Protein AF-A0A1F6EDT1-F1 (afdb_monomer_lite)

Structure (mmCIF, N/CA/C/O backbone):
data_AF-A0A1F6EDT1-F1
#
_entry.id   AF-A0A1F6EDT1-F1
#
loop_
_atom_site.group_PDB
_atom_site.id
_atom_site.type_symbol
_atom_site.label_atom_id
_atom_site.label_alt_id
_atom_site.label_comp_id
_atom_site.label_asym_id
_atom_site.label_entity_id
_atom_site.label_seq_id
_atom_site.pdbx_PDB_ins_code
_atom_site.Cartn_x
_atom_site.Cartn_y
_atom_site.Cartn_z
_atom_site.occupancy
_atom_site.B_iso_or_equiv
_atom_site.auth_seq_id
_atom_site.auth_comp_id
_atom_site.auth_asym_id
_atom_site.auth_atom_id
_atom_site.pdbx_PDB_model_num
ATOM 1 N N . MET A 1 1 ? 0.581 20.953 -2.952 1.00 34.25 1 MET A N 1
ATOM 2 C CA . MET A 1 1 ? 0.155 19.720 -2.250 1.00 34.25 1 MET A CA 1
ATOM 3 C C . MET A 1 1 ? -0.462 18.783 -3.273 1.00 34.25 1 MET A C 1
ATOM 5 O O . MET A 1 1 ? -1.416 19.185 -3.928 1.00 34.25 1 MET A O 1
ATOM 9 N N . THR A 1 2 ? 0.108 17.596 -3.472 1.00 43.31 2 THR A N 1
ATOM 10 C CA . THR A 1 2 ? -0.340 16.638 -4.495 1.00 43.31 2 THR A CA 1
ATOM 11 C C . THR A 1 2 ? -1.644 15.948 -4.067 1.00 43.31 2 THR A C 1
ATOM 13 O O . THR A 1 2 ? -1.859 15.626 -2.896 1.00 43.31 2 THR A O 1
ATOM 16 N N . ARG A 1 3 ? -2.570 15.766 -5.019 1.00 54.47 3 ARG A N 1
ATOM 17 C CA . ARG A 1 3 ? -3.842 15.034 -4.841 1.00 54.47 3 ARG A CA 1
ATOM 18 C C . ARG A 1 3 ? -3.692 13.536 -5.145 1.00 54.47 3 ARG A C 1
ATOM 20 O O . ARG A 1 3 ? -4.693 12.868 -5.372 1.00 54.47 3 ARG A O 1
ATOM 27 N N . ASP A 1 4 ? -2.456 13.043 -5.096 1.00 57.47 4 ASP A N 1
ATOM 28 C CA . ASP A 1 4 ? -2.015 11.749 -5.621 1.00 57.47 4 ASP A CA 1
ATOM 29 C C . ASP A 1 4 ? -2.866 10.559 -5.144 1.00 57.47 4 ASP A C 1
ATOM 31 O O . ASP A 1 4 ? -3.041 9.610 -5.880 1.00 57.47 4 ASP A O 1
ATOM 35 N N . ASN A 1 5 ? -3.470 10.583 -3.957 1.00 69.88 5 ASN A N 1
ATOM 36 C CA . ASN A 1 5 ? -4.162 9.391 -3.437 1.00 69.88 5 ASN A CA 1
ATOM 37 C C . ASN A 1 5 ? -5.642 9.634 -3.108 1.00 69.88 5 ASN A C 1
ATOM 39 O O . ASN A 1 5 ? -6.206 8.994 -2.225 1.00 69.88 5 ASN A O 1
ATOM 43 N N . ALA A 1 6 ? -6.286 10.620 -3.741 1.00 75.88 6 ALA A N 1
ATOM 44 C CA . ALA A 1 6 ? -7.658 10.993 -3.385 1.00 75.88 6 ALA A CA 1
ATOM 45 C C . ALA A 1 6 ? -8.672 9.846 -3.580 1.00 75.88 6 ALA A C 1
ATOM 47 O O . ALA A 1 6 ? -9.595 9.716 -2.777 1.00 75.88 6 ALA A O 1
ATOM 48 N N . GLY A 1 7 ? -8.494 9.013 -4.613 1.00 79.38 7 GLY A N 1
ATOM 49 C CA . GLY A 1 7 ? -9.370 7.869 -4.879 1.00 79.38 7 GLY A CA 1
ATOM 50 C C . GLY A 1 7 ? -9.215 6.763 -3.835 1.00 79.38 7 GLY A C 1
ATOM 51 O O . GLY A 1 7 ? -10.204 6.267 -3.303 1.00 79.38 7 GLY A O 1
ATOM 52 N N . GLU A 1 8 ? -7.975 6.427 -3.491 1.00 82.31 8 GLU A N 1
ATOM 53 C CA . GLU A 1 8 ? -7.626 5.460 -2.452 1.00 82.31 8 GLU A CA 1
ATOM 54 C C . GLU A 1 8 ? -8.188 5.898 -1.096 1.00 82.31 8 GLU A C 1
ATOM 56 O O . GLU A 1 8 ? -8.838 5.116 -0.405 1.00 82.31 8 GLU A O 1
ATOM 61 N N . LEU A 1 9 ? -8.000 7.173 -0.743 1.00 83.94 9 LEU A N 1
ATOM 62 C CA . LEU A 1 9 ? -8.477 7.740 0.516 1.00 83.94 9 LEU A CA 1
ATOM 63 C C . LEU A 1 9 ? -10.007 7.730 0.624 1.00 83.94 9 LEU A C 1
ATOM 65 O O . LEU A 1 9 ? -10.523 7.467 1.705 1.00 83.94 9 LEU A O 1
ATOM 69 N N . ALA A 1 10 ? -10.738 7.965 -0.471 1.00 86.69 10 ALA A N 1
ATOM 70 C CA . ALA A 1 10 ? -12.200 7.868 -0.472 1.00 86.69 10 ALA A CA 1
ATOM 71 C C . ALA A 1 10 ? -12.683 6.428 -0.217 1.00 86.69 10 ALA A C 1
ATOM 73 O O . ALA A 1 10 ? -13.663 6.210 0.497 1.00 86.69 10 ALA A O 1
ATOM 74 N N . ILE A 1 11 ? -11.973 5.431 -0.754 1.00 90.06 11 ILE A N 1
ATOM 75 C CA . ILE A 1 11 ? -12.278 4.020 -0.488 1.00 90.06 11 ILE A CA 1
ATOM 76 C C . ILE A 1 11 ? -11.974 3.668 0.972 1.00 90.06 11 ILE A C 1
ATOM 78 O O . ILE A 1 11 ? -12.783 3.009 1.624 1.00 90.06 11 ILE A O 1
ATOM 82 N N . VAL A 1 12 ? -10.848 4.145 1.511 1.00 90.00 12 VAL A N 1
ATOM 83 C CA . VAL A 1 12 ? -10.495 3.972 2.931 1.00 90.00 12 VAL A CA 1
ATOM 84 C C . VAL A 1 12 ? -11.563 4.594 3.823 1.00 90.00 12 VAL A C 1
ATOM 86 O O . VAL A 1 12 ? -12.026 3.935 4.750 1.00 90.00 12 VAL A O 1
ATOM 89 N N . GLU A 1 13 ? -12.014 5.814 3.513 1.00 91.62 13 GLU A N 1
ATOM 90 C CA . GLU A 1 13 ? -13.110 6.477 4.228 1.00 91.62 13 GLU A CA 1
ATOM 91 C C . GLU A 1 13 ? -14.370 5.601 4.231 1.00 91.62 13 GLU A C 1
ATOM 93 O O . GLU A 1 13 ? -14.973 5.386 5.282 1.00 91.62 13 GLU A O 1
ATOM 98 N N . SER A 1 14 ? -14.728 5.025 3.077 1.00 93.81 14 SER A N 1
ATOM 99 C CA . SER A 1 14 ? -15.874 4.121 2.950 1.00 93.81 14 SER A CA 1
ATOM 100 C C . SER A 1 14 ? -15.721 2.847 3.786 1.00 93.81 14 SER A C 1
ATOM 102 O O . SER A 1 14 ? -16.683 2.425 4.426 1.00 93.81 14 SER A O 1
ATOM 104 N N . PHE A 1 15 ? -14.538 2.226 3.811 1.00 94.88 15 PHE A N 1
ATOM 105 C CA . PHE A 1 15 ? -14.288 1.043 4.639 1.00 94.88 15 PHE A CA 1
ATOM 106 C C . PHE A 1 15 ? -14.286 1.370 6.135 1.00 94.88 15 PHE A C 1
ATOM 108 O O . PHE A 1 15 ? -14.795 0.586 6.934 1.00 94.88 15 PHE A O 1
ATOM 115 N N . CYS A 1 16 ? -13.772 2.530 6.538 1.00 93.56 16 CYS A N 1
ATOM 116 C CA . CYS A 1 16 ? -13.865 2.987 7.922 1.00 93.56 16 CYS A CA 1
ATOM 117 C C . CYS A 1 16 ? -15.311 3.309 8.316 1.00 93.56 16 CYS A C 1
ATOM 119 O O . CYS A 1 16 ? -15.712 3.027 9.441 1.00 93.56 16 CYS A O 1
ATOM 121 N N . LYS A 1 17 ? -16.113 3.854 7.398 1.00 94.44 17 LYS A N 1
ATOM 122 C CA . LYS A 1 17 ? -17.527 4.124 7.653 1.00 94.44 17 LYS A CA 1
ATOM 123 C C . LYS A 1 17 ? -18.325 2.830 7.825 1.00 94.44 17 LYS A C 1
ATOM 125 O O . LYS A 1 17 ? -19.054 2.708 8.801 1.00 94.44 17 LYS A O 1
ATOM 130 N N . ASP A 1 18 ? -18.131 1.839 6.950 1.00 95.75 18 ASP A N 1
ATOM 131 C CA . ASP A 1 18 ? -18.741 0.507 7.111 1.00 95.75 18 ASP A CA 1
ATOM 132 C C . ASP A 1 18 ? -18.376 -0.123 8.468 1.00 95.75 18 ASP A C 1
ATOM 134 O O . ASP A 1 18 ? -19.239 -0.697 9.127 1.00 95.75 18 ASP A O 1
ATOM 138 N N . PHE A 1 19 ? -17.131 0.043 8.934 1.00 96.00 19 PHE A N 1
ATOM 139 C CA . PHE A 1 19 ? -16.709 -0.418 10.262 1.00 96.00 19 PHE A CA 1
ATOM 140 C C . PHE A 1 19 ? -17.565 0.214 11.373 1.00 96.00 19 PHE A C 1
ATOM 142 O O . PHE A 1 19 ? -18.080 -0.491 12.242 1.00 96.00 19 PHE A O 1
ATOM 149 N N . THR A 1 20 ? -17.752 1.538 11.341 1.00 95.06 20 THR A N 1
ATOM 150 C CA . THR A 1 20 ? -18.542 2.247 12.358 1.00 95.06 20 THR A CA 1
ATOM 151 C C . THR A 1 20 ? -20.042 1.981 12.237 1.00 95.06 20 THR A C 1
ATOM 153 O O . THR A 1 20 ? -20.717 1.863 13.257 1.00 95.06 20 THR A O 1
ATOM 156 N N . ASP A 1 21 ? -20.561 1.832 11.016 1.00 95.00 21 ASP A N 1
ATOM 157 C CA . ASP A 1 21 ? -21.979 1.562 10.740 1.00 95.00 21 ASP A CA 1
ATOM 158 C C . ASP A 1 21 ? -22.393 0.167 11.244 1.00 95.00 21 ASP A C 1
ATOM 160 O O . ASP A 1 21 ? -23.533 -0.039 11.660 1.00 95.00 21 ASP A O 1
ATOM 164 N N . ARG A 1 22 ? -21.447 -0.780 11.300 1.00 94.69 22 ARG A N 1
ATOM 165 C CA . ARG A 1 22 ? -21.618 -2.098 11.940 1.00 94.69 22 ARG A CA 1
ATOM 166 C C . ARG A 1 22 ? -21.618 -2.050 13.471 1.00 94.69 22 ARG A C 1
ATOM 168 O O . ARG A 1 22 ? -21.776 -3.088 14.111 1.00 94.69 22 ARG A O 1
ATOM 175 N N . GLY A 1 23 ? -21.425 -0.875 14.071 1.00 94.19 23 GLY A N 1
ATOM 176 C CA . GLY A 1 23 ? -21.358 -0.692 15.520 1.00 94.19 23 GLY A CA 1
ATOM 177 C C . GLY A 1 23 ? -20.044 -1.163 16.149 1.00 94.19 23 GLY A C 1
ATOM 178 O O . GLY A 1 23 ? -19.967 -1.288 17.371 1.00 94.19 23 GLY A O 1
ATOM 179 N N . TRP A 1 24 ? -19.010 -1.436 15.347 1.00 95.75 24 TRP A N 1
ATOM 180 C CA . TRP A 1 24 ? -17.695 -1.799 15.868 1.00 95.75 24 TRP A CA 1
ATOM 181 C C . TRP A 1 24 ? -16.969 -0.572 16.414 1.00 95.75 24 TRP A C 1
ATOM 183 O O . TRP A 1 24 ? -17.106 0.540 15.898 1.00 95.75 24 TRP A O 1
ATOM 193 N N . VAL A 1 25 ? -16.186 -0.782 17.473 1.00 93.81 25 VAL A N 1
ATOM 194 C CA . VAL A 1 25 ? -15.435 0.271 18.160 1.00 93.81 25 VAL A CA 1
ATOM 195 C C . VAL A 1 25 ? -13.947 -0.008 18.013 1.00 93.81 25 VAL A C 1
ATOM 197 O O . VAL A 1 25 ? -13.481 -1.089 18.368 1.00 93.81 25 VAL A O 1
ATOM 200 N N . ALA A 1 26 ? -13.209 0.966 17.486 1.00 93.75 26 ALA A N 1
ATOM 201 C CA . ALA A 1 26 ? -11.764 0.869 17.344 1.00 93.75 26 ALA A CA 1
ATOM 202 C C . ALA A 1 26 ? -11.070 1.242 18.665 1.00 93.75 26 ALA A C 1
ATOM 204 O O . ALA A 1 26 ? -11.084 2.402 19.086 1.00 93.75 26 ALA A O 1
ATOM 205 N N . ASP A 1 27 ? -10.432 0.262 19.304 1.00 93.06 27 ASP A N 1
ATOM 206 C CA . ASP A 1 27 ? -9.543 0.462 20.450 1.00 93.06 27 ASP A CA 1
ATOM 207 C C . ASP A 1 27 ? -8.202 1.071 20.018 1.00 93.06 27 ASP A C 1
ATOM 209 O O . ASP A 1 27 ? -7.601 1.844 20.776 1.00 93.06 27 ASP A O 1
ATOM 213 N N . ASP A 1 28 ? -7.740 0.752 18.804 1.00 93.25 28 ASP A N 1
ATOM 214 C CA . ASP A 1 28 ? -6.523 1.307 18.225 1.00 93.25 28 ASP A CA 1
ATOM 215 C C . ASP A 1 28 ? -6.583 1.576 16.714 1.00 93.25 28 ASP A C 1
ATOM 217 O O . ASP A 1 28 ? -7.428 1.059 15.977 1.00 93.25 28 ASP A O 1
ATOM 221 N N . ILE A 1 29 ? -5.667 2.441 16.274 1.00 91.81 29 ILE A N 1
ATOM 222 C CA . ILE A 1 29 ? -5.347 2.684 14.866 1.00 91.81 29 ILE A CA 1
ATOM 223 C C . ILE A 1 29 ? -3.867 2.372 14.672 1.00 91.81 29 ILE A C 1
ATOM 225 O O . ILE A 1 29 ? -3.029 2.842 15.443 1.00 91.81 29 ILE A O 1
ATOM 229 N N . VAL A 1 30 ? -3.544 1.620 13.628 1.00 92.06 30 VAL A N 1
ATOM 230 C CA . VAL A 1 30 ? -2.178 1.301 13.224 1.00 92.06 30 VAL A CA 1
ATOM 231 C C . VAL A 1 30 ? -1.980 1.722 11.774 1.00 92.06 30 VAL A C 1
ATOM 233 O O . VAL A 1 30 ? -2.667 1.231 10.886 1.00 92.06 30 VAL A O 1
ATOM 236 N N . THR A 1 31 ? -1.011 2.591 11.508 1.00 90.31 31 THR A N 1
ATOM 237 C CA . THR A 1 31 ? -0.584 2.920 10.142 1.00 90.31 31 THR A CA 1
ATOM 238 C C . THR A 1 31 ? 0.841 2.434 9.920 1.00 90.31 31 THR A C 1
ATOM 240 O O . THR A 1 31 ? 1.740 2.820 10.665 1.00 90.31 31 THR A O 1
ATOM 243 N N . LEU A 1 32 ? 1.045 1.601 8.898 1.00 88.25 32 LEU A N 1
ATOM 244 C CA . LEU A 1 32 ? 2.343 1.025 8.540 1.00 88.25 32 LEU A CA 1
ATOM 245 C C . LEU A 1 32 ? 2.765 1.530 7.155 1.00 88.25 32 LEU A C 1
ATOM 247 O O . LEU A 1 32 ? 1.974 1.466 6.215 1.00 88.25 32 LEU A O 1
ATOM 251 N N . GLY A 1 33 ? 4.002 2.022 7.042 1.00 81.25 33 GLY A N 1
ATOM 252 C CA . GLY A 1 33 ? 4.540 2.612 5.812 1.00 81.25 33 GLY A CA 1
ATOM 253 C C . GLY A 1 33 ? 3.888 3.940 5.400 1.00 81.25 33 GLY A C 1
ATOM 254 O O . GLY A 1 33 ? 3.610 4.174 4.225 1.00 81.25 33 GLY A O 1
ATOM 255 N N . GLY A 1 34 ? 3.596 4.805 6.371 1.00 72.62 34 GLY A N 1
ATOM 256 C CA . GLY A 1 34 ? 3.000 6.114 6.135 1.00 72.62 34 GLY A CA 1
ATOM 257 C C . GLY A 1 34 ? 3.993 7.124 5.552 1.00 72.62 34 GLY A C 1
ATOM 258 O O . GLY A 1 34 ? 4.585 7.905 6.294 1.00 72.62 34 GLY A O 1
ATOM 259 N N . ALA A 1 35 ? 4.110 7.205 4.225 1.00 59.72 35 ALA A N 1
ATOM 260 C CA . ALA A 1 35 ? 4.879 8.284 3.597 1.00 59.72 35 ALA A CA 1
ATOM 261 C C . ALA A 1 35 ? 4.203 9.655 3.831 1.00 59.72 35 ALA A C 1
ATOM 263 O O . ALA A 1 35 ? 2.972 9.760 3.856 1.00 59.72 35 ALA A O 1
ATOM 264 N N . THR A 1 36 ? 4.965 10.749 3.957 1.00 42.34 36 THR A N 1
ATOM 265 C CA . THR A 1 36 ? 4.365 12.090 4.103 1.00 42.34 36 THR A CA 1
ATOM 266 C C . THR A 1 36 ? 3.557 12.462 2.859 1.00 42.34 36 THR A C 1
ATOM 268 O O . THR A 1 36 ? 4.092 12.520 1.755 1.00 42.34 36 THR A O 1
ATOM 271 N N . GLY A 1 37 ? 2.261 12.719 3.049 1.00 46.81 37 GLY A N 1
ATOM 272 C CA . GLY A 1 37 ? 1.273 12.902 1.977 1.00 46.81 37 GLY A CA 1
ATOM 273 C C . GLY A 1 37 ? 0.173 11.835 1.982 1.00 46.81 37 GLY A C 1
ATOM 274 O O . GLY A 1 37 ? -0.930 12.098 1.494 1.00 46.81 37 GLY A O 1
ATOM 275 N N . CYS A 1 38 ? 0.432 10.682 2.608 1.00 55.06 38 CYS A N 1
ATOM 276 C CA . CYS A 1 38 ? -0.556 9.646 2.897 1.00 55.06 38 CYS A CA 1
ATOM 277 C C . CYS A 1 38 ? -1.440 10.136 4.037 1.00 55.06 38 CYS A C 1
ATOM 279 O O . CYS A 1 38 ? -1.074 10.103 5.211 1.00 55.06 38 CYS A O 1
ATOM 281 N N . ARG A 1 39 ? -2.604 10.685 3.697 1.00 54.84 39 ARG A N 1
ATOM 282 C CA . ARG A 1 39 ? -3.564 11.204 4.681 1.00 54.84 39 ARG A CA 1
ATOM 283 C C . ARG A 1 39 ? -4.282 10.071 5.421 1.00 54.84 39 ARG A C 1
ATOM 285 O O . ARG A 1 39 ? -5.284 10.330 6.066 1.00 54.84 39 ARG A O 1
ATOM 292 N N . ASP A 1 40 ? -3.807 8.837 5.334 1.00 66.00 40 ASP A N 1
ATOM 293 C CA . ASP A 1 40 ? -4.467 7.629 5.826 1.00 66.00 40 ASP A CA 1
ATOM 294 C C . ASP A 1 40 ? -4.750 7.706 7.329 1.00 66.00 40 ASP A C 1
ATOM 296 O O . ASP A 1 40 ? -5.918 7.566 7.703 1.00 66.00 40 ASP A O 1
ATOM 300 N N . PRO A 1 41 ? -3.770 8.061 8.196 1.00 64.06 41 PRO A N 1
ATOM 301 C CA . PRO A 1 41 ? -4.058 8.267 9.608 1.00 64.06 41 PRO A CA 1
ATOM 302 C C . PRO A 1 41 ? -5.062 9.393 9.809 1.00 64.06 41 PRO A C 1
ATOM 304 O O . PRO A 1 41 ? -5.824 9.352 10.770 1.00 64.06 41 PRO A O 1
ATOM 307 N N . LEU A 1 42 ? -5.064 10.405 8.928 1.00 70.88 42 LEU A N 1
ATOM 308 C CA . LEU A 1 42 ? -5.983 11.526 9.043 1.00 70.88 42 LEU A CA 1
ATOM 309 C C . LEU A 1 42 ? -7.427 11.126 8.732 1.00 70.88 42 LEU A C 1
ATOM 311 O O . LEU A 1 42 ? -8.317 11.429 9.521 1.00 70.88 42 LEU A O 1
ATOM 315 N N . VAL A 1 43 ? -7.629 10.409 7.628 1.00 79.38 43 VAL A N 1
ATOM 316 C CA . VAL A 1 43 ? -8.940 9.972 7.142 1.00 79.38 43 VAL A CA 1
ATOM 317 C C . VAL A 1 43 ? -9.583 8.982 8.104 1.00 79.38 43 VAL A C 1
ATOM 319 O O . VAL A 1 43 ? -10.718 9.205 8.517 1.00 79.38 43 VAL A O 1
ATOM 322 N N . VAL A 1 44 ? -8.860 7.933 8.518 1.00 83.75 44 VAL A N 1
ATOM 323 C CA . VAL A 1 44 ? -9.386 6.924 9.461 1.00 83.75 44 VAL A CA 1
ATOM 324 C C . VAL A 1 44 ? -9.862 7.610 10.739 1.00 83.75 44 VAL A C 1
ATOM 326 O O . VAL A 1 44 ? -10.992 7.451 11.190 1.00 83.75 44 VAL A O 1
ATOM 329 N N . SER A 1 45 ? -8.995 8.445 11.286 1.00 79.31 45 SER A N 1
ATOM 330 C CA . SER A 1 45 ? -9.252 9.243 12.470 1.00 79.31 45 SER A CA 1
ATOM 331 C C . SER A 1 45 ? -10.440 10.201 12.345 1.00 79.31 45 SER A C 1
ATOM 333 O O . SER A 1 45 ? -11.208 10.328 13.295 1.00 79.31 45 SER A O 1
ATOM 335 N N . ASP A 1 46 ? -10.605 10.879 11.205 1.00 83.94 46 ASP A N 1
ATOM 336 C CA . ASP A 1 46 ? -11.714 11.811 10.977 1.00 83.94 46 ASP A CA 1
ATOM 337 C C . ASP A 1 46 ? -13.053 11.070 10.931 1.00 83.94 46 ASP A C 1
ATOM 339 O O . ASP A 1 46 ? -14.042 11.536 11.501 1.00 83.94 46 ASP A O 1
ATOM 343 N N . VAL A 1 47 ? -13.089 9.892 10.298 1.00 87.38 47 VAL A N 1
ATOM 344 C CA . VAL A 1 47 ? -14.276 9.023 10.284 1.00 87.38 47 VAL A CA 1
ATOM 345 C C . VAL A 1 47 ? -14.623 8.563 11.696 1.00 87.38 47 VAL A C 1
ATOM 347 O O . VAL A 1 47 ? -15.765 8.719 12.132 1.00 87.38 47 VAL A O 1
ATOM 350 N N . LEU A 1 48 ? -13.635 8.065 12.442 1.00 87.81 48 LEU A N 1
ATOM 351 C CA . LEU A 1 48 ? -13.835 7.612 13.818 1.00 87.81 48 LEU A CA 1
ATOM 352 C C . LEU A 1 48 ? -14.293 8.757 14.733 1.00 87.81 48 LEU A C 1
ATOM 354 O O . LEU A 1 48 ? -15.219 8.577 15.524 1.00 87.81 48 LEU A O 1
ATOM 358 N N . ALA A 1 49 ? -13.726 9.957 14.579 1.00 85.88 49 ALA A N 1
ATOM 359 C CA . ALA A 1 49 ? -14.131 11.141 15.331 1.00 85.88 49 ALA A CA 1
ATOM 360 C C . ALA A 1 49 ? -15.577 11.567 15.022 1.00 85.88 49 ALA A C 1
ATOM 362 O O . ALA A 1 49 ? -16.332 11.868 15.950 1.00 85.88 49 ALA A O 1
ATOM 363 N N . LYS A 1 50 ? -16.004 11.539 13.748 1.00 87.69 50 LYS A N 1
ATOM 364 C CA . LYS A 1 50 ? -17.409 11.780 13.352 1.00 87.69 50 LYS A CA 1
ATOM 365 C C . LYS A 1 50 ? -18.359 10.756 13.985 1.00 87.69 50 LYS A C 1
ATOM 367 O O . LYS A 1 50 ? -19.453 11.122 14.409 1.00 87.69 50 LYS A O 1
ATOM 372 N N . ALA A 1 51 ? -17.914 9.507 14.125 1.00 87.81 51 ALA A N 1
ATOM 373 C CA . ALA A 1 51 ? -18.621 8.448 14.845 1.00 87.81 51 ALA A CA 1
ATOM 374 C C . ALA A 1 51 ? -18.474 8.530 16.382 1.00 87.81 51 ALA A C 1
ATOM 376 O O . ALA A 1 51 ? -18.898 7.620 17.093 1.00 87.81 51 ALA A O 1
ATOM 377 N N . LYS A 1 52 ? -17.888 9.615 16.914 1.00 89.00 52 LYS A N 1
ATOM 378 C CA . LYS A 1 52 ? -17.628 9.852 18.347 1.00 89.00 52 LYS A CA 1
ATOM 379 C C . LYS A 1 52 ? -16.753 8.782 19.013 1.00 89.00 52 LYS A C 1
ATOM 381 O O . LYS A 1 52 ? -16.786 8.632 20.235 1.00 89.00 52 LYS A O 1
ATOM 386 N N . GLN A 1 53 ? -15.948 8.064 18.237 1.00 90.00 53 GLN A N 1
ATOM 387 C CA . GLN A 1 53 ? -14.980 7.103 18.751 1.00 90.00 53 GLN A CA 1
ATOM 388 C C . GLN A 1 53 ? -13.661 7.798 19.096 1.00 90.00 53 GLN A C 1
ATOM 390 O O . GLN A 1 53 ? -13.235 8.738 18.424 1.00 90.00 53 GLN A O 1
ATOM 395 N N . LYS A 1 54 ? -13.006 7.329 20.162 1.00 87.00 54 LYS A N 1
ATOM 396 C CA . LYS A 1 54 ? -11.717 7.846 20.642 1.00 87.00 54 LYS A CA 1
ATOM 397 C C . LYS A 1 54 ? -10.753 6.677 20.871 1.00 87.00 54 LYS A C 1
ATOM 399 O O . LYS A 1 54 ? -10.679 6.184 21.998 1.00 87.00 54 LYS A O 1
ATOM 404 N N . PRO A 1 55 ? -10.043 6.217 19.826 1.00 88.31 55 PRO A N 1
ATOM 405 C CA . PRO A 1 55 ? -9.106 5.103 19.943 1.00 88.31 55 PRO A CA 1
ATOM 406 C C . PRO A 1 55 ? -8.034 5.410 20.984 1.00 88.31 55 PRO A C 1
ATOM 408 O O . PRO A 1 55 ? -7.474 6.503 20.998 1.00 88.31 55 PRO A O 1
ATOM 411 N N . LYS A 1 56 ? -7.744 4.463 21.873 1.00 89.25 56 LYS A N 1
ATOM 412 C CA . LYS A 1 56 ? -6.819 4.678 22.997 1.00 89.25 56 LYS A CA 1
ATOM 413 C C . LYS A 1 56 ? -5.365 4.650 22.549 1.00 89.25 56 LYS A C 1
ATOM 415 O O . LYS A 1 56 ? -4.533 5.317 23.155 1.00 89.25 56 LYS A O 1
ATOM 420 N N . LYS A 1 57 ? -5.049 3.871 21.514 1.00 91.31 57 LYS A N 1
ATOM 421 C CA . LYS A 1 57 ? -3.680 3.703 21.017 1.00 91.31 57 LYS A CA 1
ATOM 422 C C . LYS A 1 57 ? -3.597 4.076 19.545 1.00 91.31 57 LYS A C 1
ATOM 424 O O . LYS A 1 57 ? -4.434 3.656 18.751 1.00 91.31 57 LYS A O 1
ATOM 429 N N . ILE A 1 58 ? -2.577 4.847 19.194 1.00 89.69 58 ILE A N 1
ATOM 430 C CA . ILE A 1 58 ? -2.292 5.264 17.824 1.00 89.69 58 ILE A CA 1
ATOM 431 C C . ILE A 1 58 ? -0.859 4.849 17.507 1.00 89.69 58 ILE A C 1
ATOM 433 O O . ILE A 1 58 ? 0.081 5.332 18.140 1.00 89.69 58 ILE A O 1
ATOM 437 N N . PHE A 1 59 ? -0.695 3.959 16.536 1.00 90.44 59 PHE A N 1
ATOM 438 C CA . PHE A 1 59 ? 0.599 3.514 16.038 1.00 90.44 59 PHE A CA 1
ATOM 439 C C . PHE A 1 59 ? 0.850 4.087 14.649 1.00 90.44 59 PHE A C 1
ATOM 441 O O . PHE A 1 59 ? -0.023 4.045 13.782 1.00 90.44 59 PHE A O 1
ATOM 448 N N . PHE A 1 60 ? 2.058 4.592 14.430 1.00 89.31 60 PHE A N 1
ATOM 449 C CA . PHE A 1 60 ? 2.507 5.087 13.138 1.00 89.31 60 PHE A CA 1
ATOM 450 C C . PHE A 1 60 ? 3.906 4.563 12.825 1.00 89.31 60 PHE A C 1
ATOM 452 O O . PHE A 1 60 ? 4.802 4.605 13.668 1.00 89.31 60 PHE A O 1
ATOM 459 N N . ASN A 1 61 ? 4.107 4.103 11.601 1.00 89.69 61 ASN A N 1
ATOM 460 C CA . ASN A 1 61 ? 5.396 3.647 11.120 1.00 89.69 61 ASN A CA 1
ATOM 461 C C . ASN A 1 61 ? 5.654 4.139 9.700 1.00 89.69 61 ASN A C 1
ATOM 463 O O . ASN A 1 61 ? 4.742 4.175 8.879 1.00 89.69 61 ASN A O 1
ATOM 467 N N . ASP A 1 62 ? 6.914 4.463 9.432 1.00 85.75 62 ASP A N 1
ATOM 468 C CA . ASP A 1 62 ? 7.466 4.658 8.096 1.00 85.75 62 ASP A CA 1
ATOM 469 C C . ASP A 1 62 ? 8.915 4.142 8.069 1.00 85.75 62 ASP A C 1
ATOM 471 O O . ASP A 1 62 ? 9.549 4.028 9.119 1.00 85.75 62 ASP A O 1
ATOM 475 N N . LEU A 1 63 ? 9.462 3.840 6.889 1.00 81.94 63 LEU A N 1
ATOM 476 C CA . LEU A 1 63 ? 10.876 3.470 6.765 1.00 81.94 63 LEU A CA 1
ATOM 477 C C . LEU A 1 63 ? 11.802 4.633 7.158 1.00 81.94 63 LEU A C 1
ATOM 479 O O . LEU A 1 63 ? 12.851 4.415 7.758 1.00 81.94 63 LEU A O 1
ATOM 483 N N . SER A 1 64 ? 11.414 5.874 6.850 1.00 82.88 64 SER A N 1
ATOM 484 C CA . SER A 1 64 ? 12.241 7.061 7.045 1.00 82.88 64 SER A CA 1
ATOM 485 C C . SER A 1 64 ? 12.000 7.726 8.409 1.00 82.88 64 SER A C 1
ATOM 487 O O . SER A 1 64 ? 10.894 8.205 8.689 1.00 82.88 64 SER A O 1
ATOM 489 N N . PRO A 1 65 ? 13.047 7.891 9.245 1.00 86.69 65 PRO A N 1
ATOM 490 C CA . PRO A 1 65 ? 12.950 8.646 10.496 1.00 86.69 65 PRO A CA 1
ATOM 491 C C . PRO A 1 65 ? 12.465 10.086 10.304 1.00 86.69 65 PRO A C 1
ATOM 493 O O . PRO A 1 65 ? 11.750 10.623 11.152 1.00 86.69 65 PRO A O 1
ATOM 496 N N . ALA A 1 66 ? 12.809 10.710 9.172 1.00 84.38 66 ALA A N 1
ATOM 497 C CA . ALA A 1 66 ? 12.354 12.056 8.846 1.00 84.38 66 ALA A CA 1
ATOM 498 C C . ALA A 1 66 ? 10.830 12.111 8.648 1.00 84.38 66 ALA A C 1
ATOM 500 O O . ALA A 1 66 ? 10.187 13.066 9.088 1.00 84.38 66 ALA A O 1
ATOM 501 N N . MET A 1 67 ? 10.243 11.078 8.036 1.00 81.44 67 MET A N 1
ATOM 502 C CA . MET A 1 67 ? 8.794 10.976 7.825 1.00 81.44 67 MET A CA 1
ATOM 503 C C . MET A 1 67 ? 8.057 10.735 9.137 1.00 81.44 67 MET A C 1
ATOM 505 O O . MET A 1 67 ? 7.067 11.414 9.411 1.00 81.44 67 MET A O 1
ATOM 509 N N . VAL A 1 68 ? 8.590 9.866 10.000 1.00 85.94 68 VAL A N 1
ATOM 510 C CA . VAL A 1 68 ? 8.068 9.660 11.360 1.00 85.94 68 VAL A CA 1
ATOM 511 C C . VAL A 1 68 ? 8.081 10.966 12.159 1.00 85.94 68 VAL A C 1
ATOM 513 O O . VAL A 1 68 ? 7.051 11.365 12.709 1.00 85.94 68 VAL A O 1
ATOM 516 N N . GLY A 1 69 ? 9.211 11.681 12.169 1.00 85.81 69 GLY A N 1
ATOM 517 C CA . GLY A 1 69 ? 9.334 12.963 12.865 1.00 85.81 69 GLY A CA 1
ATOM 518 C C . GLY A 1 69 ? 8.403 14.046 12.310 1.00 85.81 69 GLY A C 1
ATOM 519 O O . GLY A 1 69 ? 7.891 14.873 13.066 1.00 85.81 69 GLY A O 1
ATOM 520 N N . MET A 1 70 ? 8.140 14.043 11.000 1.00 81.94 70 MET A N 1
ATOM 521 C CA . MET A 1 70 ? 7.168 14.951 10.391 1.00 81.94 70 MET A CA 1
ATOM 522 C C . MET A 1 70 ? 5.735 14.592 10.794 1.00 81.94 70 MET A C 1
ATOM 524 O O . MET A 1 70 ? 5.009 15.470 11.255 1.00 81.94 70 MET A O 1
ATOM 528 N N . ALA A 1 71 ? 5.342 13.317 10.702 1.00 81.00 71 ALA A N 1
ATOM 529 C CA . ALA A 1 71 ? 4.004 12.853 11.070 1.00 81.00 71 ALA A CA 1
ATOM 530 C C . ALA A 1 71 ? 3.658 13.164 12.535 1.00 81.00 71 ALA A C 1
ATOM 532 O O . ALA A 1 71 ? 2.535 13.584 12.828 1.00 81.00 71 ALA A O 1
ATOM 533 N N . GLN A 1 72 ? 4.631 13.044 13.444 1.00 85.06 72 GLN A N 1
ATOM 534 C CA . GLN A 1 72 ? 4.487 13.452 14.846 1.00 85.06 72 GLN A CA 1
ATOM 535 C C . GLN A 1 72 ? 4.151 14.942 15.006 1.00 85.06 72 GLN A C 1
ATOM 537 O O . GLN A 1 72 ? 3.340 15.295 15.861 1.00 85.06 72 GLN A O 1
ATOM 542 N N . LYS A 1 73 ? 4.754 15.810 14.185 1.00 84.56 73 LYS A N 1
ATOM 543 C CA . LYS A 1 73 ? 4.580 17.270 14.242 1.00 84.56 73 LYS A CA 1
ATOM 544 C C . LYS A 1 73 ? 3.326 17.769 13.525 1.00 84.56 73 LYS A C 1
ATOM 546 O O . LYS A 1 73 ? 2.880 18.874 13.818 1.00 84.56 73 LYS A O 1
ATOM 551 N N . THR A 1 74 ? 2.774 17.003 12.585 1.00 78.50 74 THR A N 1
ATOM 552 C CA . THR A 1 74 ? 1.669 17.466 11.727 1.00 78.50 74 THR A CA 1
ATOM 553 C C . THR A 1 74 ? 0.371 16.691 11.927 1.00 78.50 74 THR A C 1
ATOM 555 O O . THR A 1 74 ? -0.684 17.299 12.073 1.00 78.50 74 THR A O 1
ATOM 558 N N . HIS A 1 75 ? 0.422 15.359 11.915 1.00 75.38 75 HIS A N 1
ATOM 559 C CA . HIS A 1 75 ? -0.765 14.504 11.811 1.00 75.38 75 HIS A CA 1
ATOM 560 C C . HIS A 1 75 ? -1.178 13.897 13.151 1.00 75.38 75 HIS A C 1
ATOM 562 O O . HIS A 1 75 ? -2.368 13.735 13.423 1.00 75.38 75 HIS A O 1
ATOM 568 N N . LEU A 1 76 ? -0.197 13.574 13.993 1.00 79.56 76 LEU A N 1
ATOM 569 C CA . LEU A 1 76 ? -0.418 12.915 15.280 1.00 79.56 76 LEU A CA 1
ATOM 570 C C . LEU A 1 76 ? -0.604 13.906 16.439 1.00 79.56 76 LEU A C 1
ATOM 572 O O . LEU A 1 76 ? -0.916 13.486 17.549 1.00 79.56 76 LEU A O 1
ATOM 576 N N . THR A 1 77 ? -0.454 15.211 16.196 1.00 77.62 77 THR A N 1
ATOM 577 C CA . THR A 1 77 ? -0.564 16.274 17.213 1.00 77.62 77 THR A CA 1
ATOM 578 C C . THR A 1 77 ? -1.893 16.250 17.959 1.00 77.62 77 THR A C 1
ATOM 580 O O . THR A 1 77 ? -1.922 16.376 19.178 1.00 77.62 77 THR A O 1
ATOM 583 N N . ARG A 1 78 ? -2.996 15.978 17.257 1.00 73.44 78 ARG A N 1
ATOM 584 C CA . ARG A 1 78 ? -4.339 15.857 17.850 1.00 73.44 78 ARG A CA 1
ATOM 585 C C . ARG A 1 78 ? -4.530 14.666 18.798 1.00 73.44 78 ARG A C 1
ATOM 587 O O . ARG A 1 78 ? -5.571 14.574 19.438 1.00 73.44 78 ARG A O 1
ATOM 594 N N . TYR A 1 79 ? -3.555 13.759 18.869 1.00 76.00 79 TYR A N 1
ATOM 595 C CA . TYR A 1 79 ? -3.554 12.587 19.749 1.00 76.00 79 TYR A CA 1
ATOM 596 C C . TYR A 1 79 ? -2.533 12.695 20.883 1.00 76.00 79 TYR A C 1
ATOM 598 O O . TYR A 1 79 ? -2.284 11.710 21.568 1.00 76.00 79 TYR A O 1
ATOM 606 N N . GLN A 1 80 ? -1.920 13.863 21.087 1.00 71.06 80 GLN A N 1
ATOM 607 C CA . GLN A 1 80 ? -0.911 14.053 22.135 1.00 71.06 80 GLN A CA 1
ATOM 608 C C . GLN A 1 80 ? -1.513 14.243 23.538 1.00 71.06 80 GLN A C 1
ATOM 610 O O . GLN A 1 80 ? -0.773 14.250 24.518 1.00 71.06 80 GLN A O 1
ATOM 615 N N . GLU A 1 81 ? -2.839 14.365 23.650 1.00 71.69 81 GLU A N 1
ATOM 616 C CA . GLU A 1 81 ? -3.536 14.533 24.927 1.00 71.69 81 GLU A CA 1
ATOM 617 C C . GLU A 1 81 ? -4.180 13.223 25.426 1.00 71.69 81 GLU A C 1
ATOM 619 O O . GLU A 1 81 ? -4.618 12.388 24.625 1.00 71.69 81 GLU A O 1
ATOM 624 N N . PRO A 1 82 ? -4.296 13.029 26.755 1.00 72.06 82 PRO A N 1
ATOM 625 C CA . PRO A 1 82 ? -5.027 11.902 27.326 1.00 72.06 82 PRO A CA 1
ATOM 626 C C . PRO A 1 82 ? -6.469 11.804 26.789 1.00 72.06 82 PRO A C 1
ATOM 628 O O . PRO A 1 82 ? -7.124 12.827 26.587 1.00 72.06 82 PRO A O 1
ATOM 631 N N . PRO A 1 83 ? -7.014 10.587 26.598 1.00 75.38 83 PRO A N 1
ATOM 632 C CA . PRO A 1 83 ? -6.483 9.285 27.015 1.00 75.38 83 PRO A CA 1
ATOM 633 C C . PRO A 1 83 ? -5.614 8.587 25.950 1.00 75.38 83 PRO A C 1
ATOM 635 O O . PRO A 1 83 ? -5.399 7.377 26.039 1.00 75.38 83 PRO A O 1
ATOM 638 N N . HIS A 1 84 ? -5.167 9.302 24.919 1.00 83.75 84 HIS A N 1
ATOM 639 C CA . HIS A 1 84 ? -4.467 8.703 23.790 1.00 83.75 84 HIS A CA 1
ATOM 640 C C . HIS A 1 84 ? -3.008 8.376 24.134 1.00 83.75 84 HIS A C 1
ATOM 642 O O . HIS A 1 84 ? -2.316 9.134 24.807 1.00 83.75 84 HIS A O 1
ATOM 648 N N . THR A 1 85 ? -2.526 7.233 23.651 1.00 88.25 85 THR A N 1
ATOM 649 C CA . THR A 1 85 ? -1.104 6.875 23.639 1.00 88.25 85 THR A CA 1
ATOM 650 C C . THR A 1 85 ? -0.640 6.792 22.194 1.00 88.25 85 THR A C 1
ATOM 652 O O . THR A 1 85 ? -1.157 5.977 21.427 1.00 88.25 85 THR A O 1
ATOM 655 N N . VAL A 1 86 ? 0.333 7.623 21.822 1.00 87.75 86 VAL A N 1
ATOM 656 C CA . VAL A 1 86 ? 0.901 7.657 20.469 1.00 87.75 86 VAL A CA 1
ATOM 657 C C . VAL A 1 86 ? 2.259 6.970 20.469 1.00 87.75 86 VAL A C 1
ATOM 659 O O . VAL A 1 86 ? 3.131 7.298 21.268 1.00 87.75 86 VAL A O 1
ATOM 662 N N . THR A 1 87 ? 2.452 6.025 19.558 1.00 89.94 87 THR A N 1
ATOM 663 C CA . THR A 1 87 ? 3.732 5.360 19.304 1.00 89.94 87 THR A CA 1
ATOM 664 C C . THR A 1 87 ? 4.083 5.548 17.836 1.00 89.94 87 THR A C 1
ATOM 666 O O . THR A 1 87 ? 3.332 5.121 16.964 1.00 89.94 87 THR A O 1
ATOM 669 N N . ALA A 1 88 ? 5.206 6.206 17.552 1.00 88.69 88 ALA A N 1
ATOM 670 C CA . ALA A 1 88 ? 5.663 6.433 16.186 1.00 88.69 88 ALA A CA 1
ATOM 671 C C . ALA A 1 88 ? 7.112 5.956 16.043 1.00 88.69 88 ALA A C 1
ATOM 673 O O . ALA A 1 88 ? 7.984 6.451 16.758 1.00 88.69 88 ALA A O 1
ATOM 674 N N . ILE A 1 89 ? 7.352 4.968 15.177 1.00 89.69 89 ILE A N 1
ATOM 675 C CA . ILE A 1 89 ? 8.634 4.252 15.092 1.00 89.69 89 ILE A CA 1
ATOM 676 C C . ILE A 1 89 ? 9.056 4.122 13.630 1.00 89.69 89 ILE A C 1
ATOM 678 O O . ILE A 1 89 ? 8.254 3.731 12.780 1.00 89.69 89 ILE A O 1
ATOM 682 N N . ALA A 1 90 ? 10.317 4.441 13.343 1.00 89.06 90 ALA A N 1
ATOM 683 C CA . ALA A 1 90 ? 10.895 4.257 12.019 1.00 89.06 90 ALA A CA 1
ATOM 684 C C . ALA A 1 90 ? 11.465 2.845 11.853 1.00 89.06 90 ALA A C 1
ATOM 686 O O . ALA A 1 90 ? 12.016 2.301 12.809 1.00 89.06 90 ALA A O 1
ATOM 687 N N . GLY A 1 91 ? 11.355 2.282 10.653 1.00 85.94 91 GLY A N 1
ATOM 688 C CA . GLY A 1 91 ? 11.953 0.992 10.303 1.00 85.94 91 GLY A CA 1
ATOM 689 C C . GLY A 1 91 ? 11.044 0.098 9.454 1.00 85.94 91 GLY A C 1
ATOM 690 O O . GLY A 1 91 ? 9.905 0.482 9.158 1.00 85.94 91 GLY A O 1
ATOM 691 N N . PRO A 1 92 ? 11.536 -1.086 9.048 1.00 84.50 92 PRO A N 1
ATOM 692 C CA . PRO A 1 92 ? 10.789 -2.036 8.231 1.00 84.50 92 PRO A CA 1
ATOM 693 C C . PRO A 1 92 ? 9.523 -2.540 8.925 1.00 84.50 92 PRO A C 1
ATOM 695 O O . PRO A 1 92 ? 9.520 -2.860 10.114 1.00 84.50 92 PRO A O 1
ATOM 698 N N . ILE A 1 93 ? 8.436 -2.680 8.167 1.00 86.88 93 ILE A N 1
ATOM 699 C CA . ILE A 1 93 ? 7.130 -3.075 8.718 1.00 86.88 93 ILE A CA 1
ATOM 700 C C . ILE A 1 93 ? 7.188 -4.427 9.425 1.00 86.88 93 ILE A C 1
ATOM 702 O O . ILE A 1 93 ? 6.577 -4.586 10.478 1.00 86.88 93 ILE A O 1
ATOM 706 N N . HIS A 1 94 ? 7.911 -5.399 8.868 1.00 84.06 94 HIS A N 1
ATOM 707 C CA . HIS A 1 94 ? 7.998 -6.739 9.442 1.00 84.06 94 HIS A CA 1
ATOM 708 C C . HIS A 1 94 ? 8.714 -6.767 10.805 1.00 84.06 94 HIS A C 1
ATOM 710 O O . HIS A 1 94 ? 8.440 -7.657 11.612 1.00 84.06 94 HIS A O 1
ATOM 716 N N . GLU A 1 95 ? 9.589 -5.795 11.084 1.00 86.12 95 GLU A N 1
ATOM 717 C CA . GLU A 1 95 ? 10.204 -5.591 12.399 1.00 86.12 95 GLU A CA 1
ATOM 718 C C . GLU A 1 95 ? 9.230 -4.861 13.326 1.00 86.12 95 GLU A C 1
ATOM 720 O O . GLU A 1 95 ? 8.919 -5.342 14.416 1.00 86.12 95 GLU A O 1
ATOM 725 N N . ILE A 1 96 ? 8.655 -3.743 12.864 1.00 88.19 96 ILE A N 1
ATOM 726 C CA . ILE A 1 96 ? 7.781 -2.910 13.701 1.00 88.19 96 ILE A CA 1
ATOM 727 C C . ILE A 1 96 ? 6.497 -3.633 14.108 1.00 88.19 96 ILE A C 1
ATOM 729 O O . ILE A 1 96 ? 6.044 -3.497 15.246 1.00 88.19 96 ILE A O 1
ATOM 733 N N . ALA A 1 97 ? 5.944 -4.461 13.225 1.00 87.00 97 ALA A N 1
ATOM 734 C CA . ALA A 1 97 ? 4.787 -5.303 13.501 1.00 87.00 97 ALA A CA 1
ATOM 735 C C . ALA A 1 97 ? 4.964 -6.187 14.749 1.00 87.00 97 ALA A C 1
ATOM 737 O O . ALA A 1 97 ? 3.983 -6.468 15.433 1.00 87.00 97 ALA A O 1
ATOM 738 N N . GLN A 1 98 ? 6.195 -6.593 15.083 1.00 85.06 98 GLN A N 1
ATOM 739 C CA . GLN A 1 98 ? 6.487 -7.439 16.249 1.00 85.06 98 GLN A CA 1
ATOM 740 C C . GLN A 1 98 ? 6.318 -6.690 17.578 1.00 85.06 98 GLN A C 1
ATOM 742 O O . GLN A 1 98 ? 6.089 -7.310 18.615 1.00 85.06 98 GLN A O 1
ATOM 747 N N . HIS A 1 99 ? 6.402 -5.359 17.553 1.00 85.75 99 HIS A N 1
ATOM 748 C CA . HIS A 1 99 ? 6.227 -4.503 18.726 1.00 85.75 99 HIS A CA 1
ATOM 749 C C . HIS A 1 99 ? 4.764 -4.109 18.973 1.00 85.75 99 HIS A C 1
ATOM 751 O O . HIS A 1 99 ? 4.448 -3.511 20.004 1.00 85.75 99 HIS A O 1
ATOM 757 N N . ILE A 1 100 ? 3.861 -4.435 18.045 1.00 89.75 100 ILE A N 1
ATOM 758 C CA . ILE A 1 100 ? 2.440 -4.104 18.141 1.00 89.75 100 ILE A CA 1
ATOM 759 C C . ILE A 1 100 ? 1.690 -5.315 18.712 1.00 89.75 100 ILE A C 1
ATOM 761 O O . ILE A 1 100 ? 1.776 -6.407 18.150 1.00 89.75 100 ILE A O 1
ATOM 765 N N . PRO A 1 101 ? 0.923 -5.161 19.811 1.00 89.88 101 PRO A N 1
ATOM 766 C CA . PRO A 1 101 ? 0.177 -6.270 20.391 1.00 89.88 101 PRO A CA 1
ATOM 767 C C . PRO A 1 101 ? -0.775 -6.908 19.381 1.00 89.88 101 PRO A C 1
ATOM 769 O O . PRO A 1 101 ? -1.505 -6.207 18.673 1.00 89.88 101 PRO A O 1
ATOM 772 N N . ARG A 1 102 ? -0.807 -8.240 19.366 1.00 91.69 102 ARG A N 1
ATOM 773 C CA . ARG A 1 102 ? -1.742 -9.014 18.552 1.00 91.69 102 ARG A CA 1
ATOM 774 C C . ARG A 1 102 ? -3.187 -8.777 19.000 1.00 91.69 102 ARG A C 1
ATOM 776 O O . ARG A 1 102 ? -3.484 -8.858 20.192 1.00 91.69 102 ARG A O 1
ATOM 783 N N . MET A 1 103 ? -4.062 -8.471 18.047 1.00 92.00 103 MET A N 1
ATOM 784 C CA . MET A 1 103 ? -5.489 -8.239 18.268 1.00 92.00 103 MET A CA 1
ATOM 785 C C . MET A 1 103 ? -6.238 -8.328 16.931 1.00 92.00 103 MET A C 1
ATOM 787 O O . MET A 1 103 ? -5.687 -7.879 15.926 1.00 92.00 103 MET A O 1
ATOM 791 N N . PRO A 1 104 ? -7.498 -8.809 16.905 1.00 93.88 104 PRO A N 1
ATOM 792 C CA . PRO A 1 104 ? -8.320 -8.774 15.700 1.00 93.88 104 PRO A CA 1
ATOM 793 C C . PRO A 1 104 ? -8.481 -7.345 15.189 1.00 93.88 104 PRO A C 1
ATOM 795 O O . PRO A 1 104 ? -9.061 -6.499 15.876 1.00 93.88 104 PRO A O 1
ATOM 798 N N . ARG A 1 105 ? -7.991 -7.067 13.982 1.00 95.06 105 ARG A N 1
ATOM 799 C CA . ARG A 1 105 ? -8.087 -5.745 13.350 1.00 95.06 105 ARG A CA 1
ATOM 800 C C . ARG A 1 105 ? -8.557 -5.870 11.911 1.00 95.06 105 ARG A C 1
ATOM 802 O O . ARG A 1 105 ? -8.181 -6.804 11.214 1.00 95.06 105 ARG A O 1
ATOM 809 N N . ARG A 1 106 ? -9.339 -4.888 11.462 1.00 95.56 106 ARG A N 1
ATOM 810 C CA . ARG A 1 106 ? -9.616 -4.698 10.037 1.00 95.56 106 ARG A CA 1
ATOM 811 C C . ARG A 1 106 ? -8.335 -4.217 9.374 1.00 95.56 106 ARG A C 1
ATOM 813 O O . ARG A 1 106 ? -7.755 -3.230 9.824 1.00 95.56 106 ARG A O 1
ATOM 820 N N . VAL A 1 107 ? -7.915 -4.881 8.309 1.00 93.81 107 VAL A N 1
ATOM 821 C CA . VAL A 1 107 ? -6.725 -4.518 7.541 1.00 93.81 107 VAL A CA 1
ATOM 822 C C . VAL A 1 107 ? -7.163 -3.873 6.233 1.00 93.81 107 VAL A C 1
ATOM 824 O O . VAL A 1 107 ? -7.940 -4.449 5.478 1.00 93.81 107 VAL A O 1
ATOM 827 N N . ILE A 1 108 ? -6.665 -2.671 5.957 1.00 92.75 108 ILE A N 1
ATOM 828 C CA . ILE A 1 108 ? -6.918 -1.937 4.718 1.00 92.75 108 ILE A CA 1
ATOM 829 C C . ILE A 1 108 ? -5.585 -1.743 4.001 1.00 92.75 108 ILE A C 1
ATOM 831 O O . ILE A 1 108 ? -4.693 -1.072 4.523 1.00 92.75 108 ILE A O 1
ATOM 835 N N . ILE A 1 109 ? -5.439 -2.328 2.812 1.00 89.50 109 ILE A N 1
ATOM 836 C CA . ILE A 1 109 ? -4.176 -2.320 2.060 1.00 89.50 109 ILE A CA 1
ATOM 837 C C . ILE A 1 109 ? -4.370 -1.667 0.696 1.00 89.50 109 ILE A C 1
ATOM 839 O O . ILE A 1 109 ? -5.290 -2.024 -0.035 1.00 89.50 109 ILE A O 1
ATOM 843 N N . GLY A 1 110 ? -3.490 -0.731 0.344 1.00 87.25 110 GLY A N 1
ATOM 844 C CA . GLY A 1 110 ? -3.437 -0.088 -0.966 1.00 87.25 110 GLY A CA 1
ATOM 845 C C . GLY A 1 110 ? -2.249 -0.587 -1.786 1.00 87.25 110 GLY A C 1
ATOM 846 O O . GLY A 1 110 ? -1.117 -0.579 -1.303 1.00 87.25 110 GLY A O 1
ATOM 847 N N . VAL A 1 111 ? -2.491 -0.984 -3.035 1.00 85.81 111 VAL A N 1
ATOM 848 C CA . VAL A 1 111 ? -1.453 -1.457 -3.968 1.00 85.81 111 VAL A CA 1
ATOM 849 C C . VAL A 1 111 ? -1.612 -0.827 -5.342 1.00 85.81 111 VAL A C 1
ATOM 851 O O . VAL A 1 111 ? -2.719 -0.475 -5.747 1.00 85.81 111 VAL A O 1
ATOM 854 N N . TYR A 1 112 ? -0.515 -0.720 -6.088 1.00 85.38 112 TYR A N 1
ATOM 855 C CA . TYR A 1 112 ? -0.552 -0.236 -7.461 1.00 85.38 112 TYR A CA 1
ATOM 856 C C . TYR A 1 112 ? -1.235 -1.213 -8.407 1.00 85.38 112 TYR A C 1
ATOM 858 O O . TYR A 1 112 ? -1.001 -2.419 -8.359 1.00 85.38 112 TYR A O 1
ATOM 866 N N . ARG A 1 113 ? -2.062 -0.669 -9.301 1.00 85.94 113 ARG A N 1
ATOM 867 C CA . ARG A 1 113 ? -2.821 -1.430 -10.292 1.00 85.94 113 ARG A CA 1
ATOM 868 C C . ARG A 1 113 ? -2.070 -1.435 -11.612 1.00 85.94 113 ARG A C 1
ATOM 870 O O . ARG A 1 113 ? -1.925 -0.389 -12.226 1.00 85.94 113 ARG A O 1
ATOM 877 N N . LEU A 1 114 ? -1.703 -2.611 -12.109 1.00 86.31 114 LEU A N 1
ATOM 878 C CA . LEU A 1 114 ? -1.006 -2.811 -13.384 1.00 86.31 114 LEU A CA 1
ATOM 879 C C . LEU A 1 114 ? -1.617 -2.017 -14.542 1.00 86.31 114 LEU A C 1
ATOM 881 O O . LEU A 1 114 ? -0.904 -1.337 -15.264 1.00 86.31 114 LEU A O 1
ATOM 885 N N . TRP A 1 115 ? -2.941 -2.021 -14.689 1.00 79.94 115 TRP A N 1
ATOM 886 C CA . TRP A 1 115 ? -3.591 -1.243 -15.748 1.00 79.94 115 TRP A CA 1
ATOM 887 C C . TRP A 1 115 ? -3.364 0.265 -15.629 1.00 79.94 115 TRP A C 1
ATOM 889 O O . TRP A 1 115 ? -3.216 0.938 -16.640 1.00 79.94 115 TRP A O 1
ATOM 899 N N . ALA A 1 116 ? -3.240 0.794 -14.413 1.00 79.75 116 ALA A N 1
ATOM 900 C CA . ALA A 1 116 ? -2.920 2.199 -14.207 1.00 79.75 116 ALA A CA 1
ATOM 901 C C . ALA A 1 116 ? -1.480 2.555 -14.615 1.00 79.75 116 ALA A C 1
ATOM 903 O O . ALA A 1 116 ? -1.240 3.695 -15.000 1.00 79.75 116 ALA A O 1
ATOM 904 N N . LEU A 1 117 ? -0.543 1.594 -14.601 1.00 80.31 117 LEU A N 1
ATOM 905 C CA . LEU A 1 117 ? 0.792 1.777 -15.187 1.00 80.31 117 LEU A CA 1
ATOM 906 C C . LEU A 1 117 ? 0.684 2.065 -16.690 1.00 80.31 117 LEU A C 1
ATOM 908 O O . LEU A 1 117 ? 1.429 2.886 -17.214 1.00 80.31 117 LEU A O 1
ATOM 912 N N . LEU A 1 118 ? -0.244 1.393 -17.374 1.00 75.06 118 LEU A N 1
ATOM 913 C CA . LEU A 1 118 ? -0.381 1.424 -18.831 1.00 75.06 118 LEU A CA 1
ATOM 914 C C . LEU A 1 118 ? -1.323 2.527 -19.339 1.00 75.06 118 LEU A C 1
ATOM 916 O O . LEU A 1 118 ? -1.161 2.999 -20.461 1.00 75.06 118 LEU A O 1
ATOM 920 N N . GLU A 1 119 ? -2.312 2.922 -18.538 1.00 69.44 119 GLU A N 1
ATOM 921 C CA . GLU A 1 119 ? -3.409 3.821 -18.934 1.00 69.44 119 GLU A CA 1
ATOM 922 C C . GLU A 1 119 ? -3.273 5.246 -18.372 1.00 69.44 119 GLU A C 1
ATOM 924 O O . GLU A 1 119 ? -4.187 6.055 -18.527 1.00 69.44 119 GLU A O 1
ATOM 929 N N . SER A 1 120 ? -2.170 5.578 -17.695 1.00 59.62 120 SER A N 1
ATOM 930 C CA . SER A 1 120 ? -2.057 6.808 -16.897 1.00 59.62 120 SER A CA 1
ATOM 931 C C . SER A 1 120 ? -2.267 8.118 -17.669 1.00 59.62 120 SER A C 1
ATOM 933 O O . SER A 1 120 ? -2.724 9.090 -17.072 1.00 59.62 120 SER A O 1
ATOM 935 N N . SER A 1 121 ? -2.042 8.145 -18.987 1.00 51.78 121 SER A N 1
ATOM 936 C CA . SER A 1 121 ? -2.335 9.303 -19.848 1.00 51.78 121 SER A CA 1
ATOM 937 C C . SER A 1 121 ? -3.832 9.637 -19.967 1.00 51.78 121 SER A C 1
ATOM 939 O O . SER A 1 121 ? -4.182 10.723 -20.426 1.00 51.78 121 SER A O 1
ATOM 941 N N . LEU A 1 122 ? -4.718 8.734 -19.532 1.00 49.28 122 LEU A N 1
ATOM 942 C CA . LEU 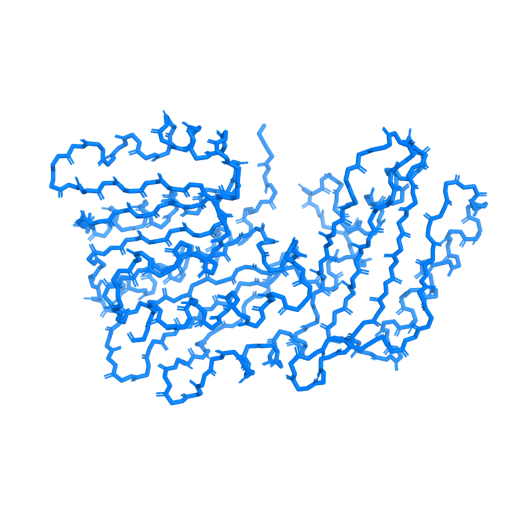A 1 122 ? -6.177 8.897 -19.531 1.00 49.28 122 LEU A CA 1
ATOM 943 C C . LEU A 1 122 ? -6.744 9.255 -18.148 1.00 49.28 122 LEU A C 1
ATOM 945 O O . LEU A 1 122 ? -7.949 9.470 -18.015 1.00 49.28 122 LEU A O 1
ATOM 949 N N . ILE A 1 123 ? -5.906 9.307 -17.109 1.00 51.97 123 ILE A N 1
ATOM 950 C CA . ILE A 1 123 ? -6.347 9.602 -15.744 1.00 51.97 123 ILE A CA 1
ATOM 951 C C . ILE A 1 123 ? -6.216 11.108 -15.496 1.00 51.97 123 ILE A C 1
ATOM 953 O O . ILE A 1 123 ? -5.149 11.617 -15.143 1.00 51.97 123 ILE A O 1
ATOM 957 N N . GLU A 1 124 ? -7.319 11.838 -15.671 1.00 43.44 124 GLU A N 1
ATOM 958 C CA . GLU A 1 124 ? -7.390 13.263 -15.336 1.00 43.44 124 GLU A CA 1
ATOM 959 C C . GLU A 1 124 ? -6.975 13.515 -13.873 1.00 43.44 124 GLU A C 1
ATOM 961 O O . GLU A 1 124 ? -7.460 12.873 -12.940 1.00 43.44 124 GLU A O 1
ATOM 966 N N . GLY A 1 125 ? -6.079 14.484 -13.660 1.00 42.03 125 GLY A N 1
ATOM 967 C CA . GLY A 1 125 ? -5.658 14.924 -12.324 1.00 42.03 125 GLY A CA 1
ATOM 968 C C . GLY A 1 125 ? -4.365 14.302 -11.788 1.00 42.03 125 GLY A C 1
ATOM 969 O O . GLY A 1 125 ? -3.943 14.685 -10.694 1.00 42.03 125 GLY A O 1
ATOM 970 N N . TYR A 1 126 ? -3.708 13.422 -12.551 1.00 49.34 126 TYR A N 1
ATOM 971 C CA . TYR A 1 126 ? -2.421 12.825 -12.186 1.00 49.34 126 TYR A CA 1
ATOM 972 C C . TYR A 1 126 ? -1.292 13.299 -13.098 1.00 49.34 126 TYR A C 1
ATOM 974 O O . TYR A 1 126 ? -1.004 12.716 -14.140 1.00 49.34 126 TYR A O 1
ATOM 982 N N . ALA A 1 127 ? -0.618 14.376 -12.707 1.00 41.62 127 ALA A N 1
ATOM 983 C CA . ALA A 1 127 ? 0.602 14.762 -13.394 1.00 41.62 127 ALA A CA 1
ATOM 984 C C . ALA A 1 127 ? 1.698 13.757 -12.995 1.00 41.62 127 ALA A C 1
ATOM 986 O O . ALA A 1 127 ? 2.130 13.772 -11.848 1.00 41.62 127 ALA A O 1
ATOM 987 N N . TYR A 1 128 ? 2.143 12.912 -13.930 1.00 50.66 128 TYR A N 1
ATOM 988 C CA . TYR A 1 128 ? 3.304 12.013 -13.794 1.00 50.66 128 TYR A CA 1
ATOM 989 C C . TYR A 1 128 ? 3.087 10.716 -12.985 1.00 50.66 128 TYR A C 1
ATOM 991 O O . TYR A 1 128 ? 3.816 10.436 -12.036 1.00 50.66 128 TYR A O 1
ATOM 999 N N . SER A 1 129 ? 2.136 9.869 -13.391 1.00 58.84 129 SER A N 1
ATOM 1000 C CA . SER A 1 129 ? 2.121 8.453 -12.981 1.00 58.84 129 SER A CA 1
ATOM 1001 C C . SER A 1 129 ? 2.161 7.511 -14.179 1.00 58.84 129 SER A C 1
ATOM 1003 O O . SER A 1 129 ? 1.970 7.930 -15.321 1.00 58.84 129 SER A O 1
ATOM 1005 N N . GLY A 1 130 ? 2.445 6.239 -13.914 1.00 69.88 130 GLY A N 1
ATOM 1006 C CA . GLY A 1 130 ? 2.505 5.191 -14.923 1.00 69.88 130 GLY A CA 1
ATOM 1007 C C . GLY A 1 130 ? 3.723 5.281 -15.847 1.00 69.88 130 GLY A C 1
ATOM 1008 O O . GLY A 1 130 ? 4.716 5.942 -15.544 1.00 69.88 130 GLY A 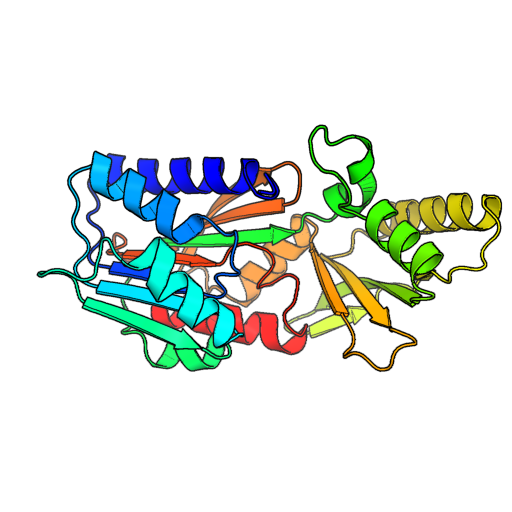O 1
ATOM 1009 N N . LEU A 1 131 ? 3.649 4.581 -16.975 1.00 74.00 131 LEU A N 1
ATOM 1010 C CA . LEU A 1 131 ? 4.780 4.307 -17.859 1.00 74.00 131 LEU A CA 1
ATOM 1011 C C . LEU A 1 131 ? 5.381 5.578 -18.467 1.00 74.00 131 LEU A C 1
ATOM 1013 O O . LEU A 1 131 ? 6.597 5.715 -18.552 1.00 74.00 131 LEU A O 1
ATOM 1017 N N . GLU A 1 132 ? 4.537 6.553 -18.802 1.00 70.38 132 GLU A N 1
ATOM 1018 C CA . GLU A 1 132 ? 4.974 7.861 -19.299 1.00 70.38 132 GLU A CA 1
ATOM 1019 C C . GLU A 1 132 ? 5.819 8.632 -18.271 1.00 70.38 132 GLU A C 1
ATOM 1021 O O . GLU A 1 132 ? 6.765 9.324 -18.643 1.00 70.38 132 GLU A O 1
ATOM 1026 N N . GLY A 1 133 ? 5.516 8.497 -16.976 1.00 71.81 133 GLY A N 1
ATOM 1027 C CA . GLY A 1 133 ? 6.296 9.123 -15.908 1.00 71.81 133 GLY A CA 1
ATOM 1028 C C . GLY A 1 133 ? 7.723 8.580 -15.842 1.00 71.81 133 GLY A C 1
ATOM 1029 O O . GLY A 1 133 ? 8.670 9.364 -15.801 1.00 71.81 133 GLY A O 1
ATOM 1030 N N . TYR A 1 134 ? 7.878 7.254 -15.899 1.00 74.75 134 TYR A N 1
ATOM 1031 C CA . TYR A 1 134 ? 9.194 6.604 -15.920 1.00 74.75 134 TYR A CA 1
ATOM 1032 C C . TYR A 1 134 ? 10.013 7.019 -17.144 1.00 74.75 134 TYR A C 1
ATOM 1034 O O . TYR A 1 134 ? 11.187 7.346 -17.021 1.00 74.75 134 TYR A O 1
ATOM 1042 N N . VAL A 1 135 ? 9.372 7.107 -18.308 1.00 69.56 135 VAL A N 1
ATOM 1043 C CA . VAL A 1 135 ? 10.032 7.506 -19.558 1.00 69.56 135 VAL A CA 1
ATOM 1044 C C . VAL A 1 135 ? 10.500 8.955 -19.503 1.00 69.56 135 VAL A C 1
ATOM 1046 O O . VAL A 1 135 ? 11.661 9.235 -19.775 1.00 69.56 135 VAL A O 1
ATOM 1049 N N . ARG A 1 136 ? 9.634 9.887 -19.086 1.00 70.38 136 ARG A N 1
ATOM 1050 C CA . ARG A 1 136 ? 10.021 11.300 -18.946 1.00 70.38 136 ARG A CA 1
ATOM 1051 C C . ARG A 1 136 ? 11.158 11.487 -17.941 1.00 70.38 136 ARG A C 1
ATOM 1053 O O . ARG A 1 136 ? 11.962 12.400 -18.108 1.00 70.38 136 ARG A O 1
ATOM 1060 N N . ASN A 1 137 ? 11.206 10.667 -16.889 1.00 68.75 137 ASN A N 1
ATOM 1061 C CA . ASN A 1 137 ? 12.310 10.691 -15.932 1.00 68.75 137 ASN A CA 1
ATOM 1062 C C . ASN A 1 137 ? 13.601 10.164 -16.566 1.00 68.75 137 ASN A C 1
ATOM 1064 O O . ASN A 1 137 ? 14.610 10.852 -16.462 1.00 68.75 137 ASN A O 1
ATOM 1068 N N . ALA A 1 138 ? 13.555 9.048 -17.301 1.00 71.62 138 ALA A N 1
ATOM 1069 C CA . ALA A 1 138 ? 14.700 8.549 -18.067 1.00 71.62 138 ALA A CA 1
ATOM 1070 C C . ALA A 1 138 ? 15.257 9.618 -19.019 1.00 71.62 138 ALA A C 1
ATOM 1072 O O . ALA A 1 138 ? 16.436 9.953 -18.965 1.00 71.62 138 ALA A O 1
ATOM 1073 N N . GLU A 1 139 ? 14.392 10.237 -19.828 1.00 65.81 139 GLU A N 1
ATOM 1074 C CA . GLU A 1 139 ? 14.768 11.292 -20.779 1.00 65.81 139 GLU A CA 1
ATOM 1075 C C . GLU A 1 139 ? 15.424 12.507 -20.106 1.00 65.81 139 GLU A C 1
ATOM 1077 O O . GLU A 1 139 ? 16.370 13.086 -20.636 1.00 65.81 139 GLU A O 1
ATOM 1082 N N . ARG A 1 140 ? 14.893 12.938 -18.955 1.00 65.50 140 ARG A N 1
ATOM 1083 C CA . ARG A 1 140 ? 15.335 14.168 -18.280 1.00 65.50 140 ARG A CA 1
ATOM 1084 C C . ARG A 1 140 ? 16.554 13.973 -17.395 1.00 65.50 140 ARG A C 1
ATOM 1086 O O . ARG A 1 140 ? 17.316 14.922 -17.225 1.00 65.50 140 ARG A O 1
ATOM 1093 N N . LEU A 1 141 ? 16.672 12.808 -16.770 1.00 66.69 141 LEU A N 1
ATOM 1094 C CA . LEU A 1 141 ? 17.650 12.542 -15.717 1.00 66.69 141 LEU A CA 1
ATOM 1095 C C . LEU A 1 141 ? 18.783 11.622 -16.186 1.00 66.69 141 LEU A C 1
ATOM 1097 O O . LEU A 1 141 ? 19.788 11.527 -15.491 1.00 66.69 141 LEU A O 1
ATOM 1101 N N . GLY A 1 142 ? 18.655 11.010 -17.370 1.00 60.94 142 GLY A N 1
ATOM 1102 C CA . GLY A 1 142 ? 19.590 9.994 -17.859 1.00 60.94 142 GLY A CA 1
ATOM 1103 C C . GLY A 1 142 ? 19.345 8.608 -17.259 1.00 60.94 142 GLY A C 1
ATOM 1104 O O . GLY A 1 142 ? 20.114 7.695 -17.511 1.00 60.94 142 GLY A O 1
ATOM 1105 N N . ASP A 1 143 ? 18.272 8.435 -16.488 1.00 73.88 143 ASP A N 1
ATOM 1106 C CA . ASP A 1 143 ? 17.995 7.188 -15.778 1.00 73.88 143 ASP A CA 1
ATOM 1107 C C . ASP A 1 143 ? 17.599 6.053 -16.733 1.00 73.88 143 ASP A C 1
ATOM 1109 O O . ASP A 1 143 ? 16.983 6.270 -17.780 1.00 73.88 143 ASP A O 1
ATOM 1113 N N . CYS A 1 144 ? 17.882 4.816 -16.330 1.00 79.50 144 CYS A N 1
ATOM 1114 C CA . CYS A 1 144 ? 17.387 3.615 -16.993 1.00 79.50 144 CYS A CA 1
ATOM 1115 C C . CYS A 1 144 ? 16.299 2.963 -16.136 1.00 79.50 144 CYS A C 1
ATOM 1117 O O . CYS A 1 144 ? 16.478 2.776 -14.933 1.00 79.50 144 CYS A O 1
ATOM 1119 N N . PHE A 1 14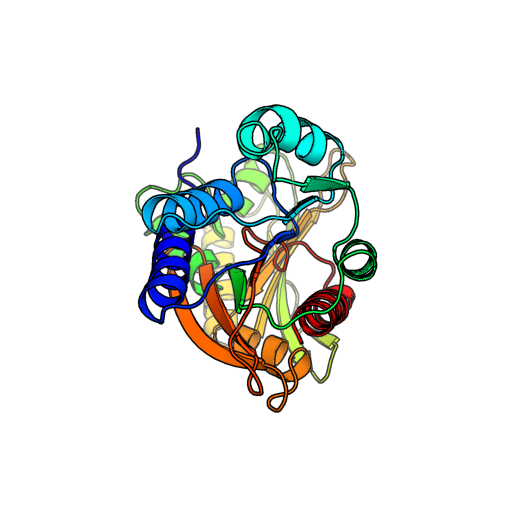5 ? 15.175 2.581 -16.745 1.00 79.50 145 PHE A N 1
ATOM 1120 C CA . PHE A 1 145 ? 14.146 1.793 -16.064 1.00 79.50 145 PHE A CA 1
ATOM 1121 C C . PHE A 1 145 ? 14.000 0.421 -16.707 1.00 79.50 145 PHE A C 1
ATOM 1123 O O . PHE A 1 145 ? 13.779 0.306 -17.908 1.00 79.50 145 PHE A O 1
ATOM 1130 N N . ILE A 1 146 ? 14.057 -0.622 -15.888 1.00 82.00 146 ILE A N 1
ATOM 1131 C CA . ILE A 1 146 ? 13.849 -2.007 -16.298 1.00 82.00 146 ILE A CA 1
ATOM 1132 C C . ILE A 1 146 ? 12.444 -2.427 -15.881 1.00 82.00 146 ILE A C 1
ATOM 1134 O O . ILE A 1 146 ? 12.111 -2.408 -14.695 1.00 82.00 146 ILE A O 1
ATOM 1138 N N . LEU A 1 147 ? 11.624 -2.812 -16.854 1.00 84.12 147 LEU A N 1
ATOM 1139 C CA . LEU A 1 147 ? 10.292 -3.362 -16.646 1.00 84.12 147 LEU A CA 1
ATOM 1140 C C . LEU A 1 147 ? 10.336 -4.873 -16.812 1.00 84.12 147 LEU A C 1
ATOM 1142 O O . LEU A 1 147 ? 10.604 -5.383 -17.895 1.00 84.12 147 LEU A O 1
ATOM 1146 N N . GLU A 1 148 ? 10.011 -5.595 -15.754 1.00 85.69 148 GLU A N 1
ATOM 1147 C CA . GLU A 1 148 ? 10.028 -7.048 -15.747 1.00 85.69 148 GLU A CA 1
ATOM 1148 C C . GLU A 1 148 ? 8.640 -7.593 -15.386 1.00 85.69 148 GLU A C 1
ATOM 1150 O O . GLU A 1 148 ? 8.160 -7.401 -14.262 1.00 85.69 148 GLU A O 1
ATOM 1155 N N . PRO A 1 149 ? 7.956 -8.260 -16.330 1.00 87.00 149 PRO A N 1
ATOM 1156 C CA . PRO A 1 149 ? 6.749 -9.020 -16.042 1.00 87.00 149 PRO A CA 1
ATOM 1157 C C . PRO A 1 149 ? 7.074 -10.222 -15.154 1.00 87.00 149 PRO A C 1
ATOM 1159 O O . PRO A 1 149 ? 7.905 -11.061 -15.507 1.00 87.00 149 PRO A O 1
ATOM 1162 N N . ILE A 1 150 ? 6.387 -10.329 -14.018 1.00 87.06 150 ILE A N 1
ATOM 1163 C CA . ILE A 1 150 ? 6.620 -11.383 -13.028 1.00 87.06 150 ILE A CA 1
ATOM 1164 C C . ILE A 1 150 ? 5.337 -12.146 -12.704 1.00 87.06 150 ILE A C 1
ATOM 1166 O O . ILE A 1 150 ? 4.240 -11.582 -12.660 1.00 87.06 150 ILE A O 1
ATOM 1170 N N . ARG A 1 151 ? 5.485 -13.440 -12.432 1.00 88.06 151 ARG A N 1
ATOM 1171 C CA . ARG A 1 151 ? 4.476 -14.288 -11.793 1.00 88.06 151 ARG A CA 1
ATOM 1172 C C . ARG A 1 151 ? 4.896 -14.657 -10.388 1.00 88.06 151 ARG A C 1
ATOM 1174 O O . ARG A 1 151 ? 6.067 -14.578 -10.039 1.00 88.06 151 ARG A O 1
ATOM 1181 N N . PHE A 1 152 ? 3.922 -15.037 -9.589 1.00 82.69 152 PHE A N 1
ATOM 1182 C CA . PHE A 1 152 ? 4.081 -15.468 -8.224 1.00 82.69 152 PHE A CA 1
ATOM 1183 C C . PHE A 1 152 ? 3.907 -16.985 -8.160 1.00 82.69 152 PHE A C 1
ATOM 1185 O O . PHE A 1 152 ? 2.803 -17.512 -8.297 1.00 82.69 152 PHE A O 1
ATOM 1192 N N . GLU A 1 153 ? 5.014 -17.693 -7.959 1.00 81.31 153 GLU A N 1
ATOM 1193 C CA . GLU A 1 153 ? 5.050 -19.147 -7.835 1.00 81.31 153 GLU A CA 1
ATOM 1194 C C . GLU A 1 153 ? 5.414 -19.516 -6.392 1.00 81.31 153 GLU A C 1
ATOM 1196 O O . GLU A 1 153 ? 6.537 -19.312 -5.923 1.00 81.31 153 GLU A O 1
ATOM 1201 N N . GLY A 1 154 ? 4.430 -20.022 -5.644 1.00 75.62 154 GLY A N 1
ATOM 1202 C CA . GLY A 1 154 ? 4.585 -20.327 -4.222 1.00 75.62 154 GLY A CA 1
ATOM 1203 C C . GLY A 1 154 ? 4.754 -19.064 -3.374 1.00 75.62 154 GLY A C 1
ATOM 1204 O O . GLY A 1 154 ? 3.768 -18.444 -2.995 1.00 75.62 154 GLY A O 1
ATOM 1205 N N . THR A 1 155 ? 5.997 -18.711 -3.040 1.00 72.12 155 THR A N 1
ATOM 1206 C CA . THR A 1 155 ? 6.352 -17.472 -2.317 1.00 72.12 155 THR A CA 1
ATOM 1207 C C . THR A 1 155 ? 7.375 -16.623 -3.067 1.00 72.12 155 THR A C 1
ATOM 1209 O O . THR A 1 155 ? 7.945 -15.700 -2.490 1.00 72.12 155 THR A O 1
ATOM 1212 N N . GLN A 1 156 ? 7.666 -16.962 -4.323 1.00 77.94 156 GLN A N 1
ATOM 1213 C CA . GLN A 1 156 ? 8.721 -16.334 -5.106 1.00 77.94 156 GLN A CA 1
ATOM 1214 C C . GLN A 1 156 ? 8.148 -15.650 -6.337 1.00 77.94 156 GLN A C 1
ATOM 1216 O O . GLN A 1 156 ? 7.157 -16.092 -6.914 1.00 77.94 156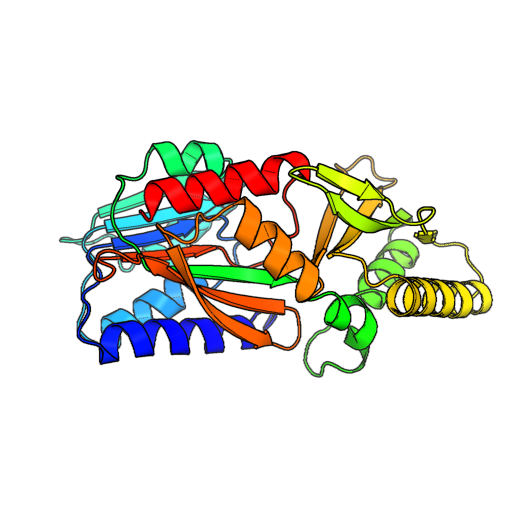 GLN A O 1
ATOM 1221 N N . TYR A 1 157 ? 8.808 -14.570 -6.744 1.00 83.19 157 TYR A N 1
ATOM 1222 C CA . TYR A 1 157 ? 8.528 -13.922 -8.012 1.00 83.19 157 TYR A CA 1
ATOM 1223 C C . TYR A 1 157 ? 9.442 -14.486 -9.095 1.00 83.19 157 TYR A C 1
ATOM 1225 O O . TYR A 1 157 ? 10.661 -14.507 -8.930 1.00 83.19 157 TYR A O 1
ATOM 1233 N N . VAL A 1 158 ? 8.842 -14.926 -10.196 1.00 86.00 158 VAL A N 1
ATOM 1234 C CA . VAL A 1 158 ? 9.517 -15.547 -11.334 1.00 86.00 158 VAL A CA 1
ATOM 1235 C C . VAL A 1 158 ? 9.276 -14.683 -12.576 1.00 86.00 158 VAL A C 1
ATOM 1237 O O . VAL A 1 158 ? 8.113 -14.407 -12.893 1.00 86.00 158 VAL A O 1
ATOM 1240 N N . PRO A 1 159 ? 10.328 -14.234 -13.285 1.00 86.50 159 PRO A N 1
ATOM 1241 C CA . PRO A 1 159 ? 10.173 -13.530 -14.555 1.00 86.50 159 PRO A CA 1
ATOM 1242 C C . PRO A 1 159 ? 9.477 -14.418 -15.590 1.00 86.50 159 PRO A C 1
ATOM 1244 O O . PRO A 1 159 ? 9.839 -15.582 -15.751 1.00 86.50 159 PRO A O 1
ATOM 1247 N N . VAL A 1 160 ? 8.492 -13.876 -16.308 1.00 82.38 160 VAL A N 1
ATOM 1248 C CA . VAL A 1 160 ? 7.751 -14.631 -17.344 1.00 82.38 160 VAL A CA 1
ATOM 1249 C C . VAL A 1 160 ? 8.110 -14.251 -18.771 1.00 82.38 160 VAL A C 1
ATOM 1251 O O . VAL A 1 160 ? 7.699 -14.918 -19.716 1.00 82.38 160 VAL A O 1
ATOM 1254 N N . SER A 1 161 ? 8.882 -13.185 -18.934 1.00 77.94 161 SER A N 1
ATOM 1255 C CA . SER A 1 161 ? 9.423 -12.742 -20.211 1.00 77.94 161 SER A CA 1
ATOM 1256 C C . SER A 1 161 ? 10.772 -12.062 -19.977 1.00 77.94 161 SER A C 1
ATOM 1258 O O . SER A 1 161 ? 11.073 -11.687 -18.840 1.00 77.94 161 SER A O 1
ATOM 1260 N N . PRO A 1 162 ? 11.580 -11.856 -21.032 1.00 79.31 162 PRO A N 1
ATOM 1261 C CA . PRO A 1 162 ? 12.749 -10.993 -20.939 1.00 79.31 162 PRO A CA 1
ATOM 1262 C C . PRO A 1 162 ? 12.382 -9.609 -20.373 1.00 79.31 162 PRO A C 1
ATOM 1264 O O . PRO A 1 162 ? 11.273 -9.124 -20.645 1.00 79.31 162 PRO A O 1
ATOM 1267 N N . PRO A 1 163 ? 13.281 -8.981 -19.593 1.00 80.19 163 PRO A N 1
ATOM 1268 C CA . PRO A 1 163 ? 13.079 -7.623 -19.115 1.00 80.19 163 PRO A CA 1
ATOM 1269 C C . PRO A 1 163 ? 13.055 -6.640 -20.289 1.00 80.19 163 PRO A C 1
ATOM 1271 O O . PRO A 1 163 ? 13.702 -6.845 -21.316 1.00 80.19 163 PRO A O 1
ATOM 1274 N N . ILE A 1 164 ? 12.300 -5.563 -20.119 1.00 77.00 164 ILE A N 1
ATOM 1275 C CA . ILE A 1 164 ? 12.160 -4.488 -21.093 1.00 77.00 164 ILE A CA 1
ATOM 1276 C C . ILE A 1 164 ? 12.897 -3.275 -20.540 1.00 77.00 164 ILE A C 1
ATOM 1278 O O . ILE A 1 164 ? 12.494 -2.706 -19.527 1.00 77.00 164 ILE A O 1
ATOM 1282 N N . GLU A 1 165 ? 13.982 -2.892 -21.198 1.00 76.00 165 GLU A N 1
ATOM 1283 C CA . GLU A 1 165 ? 14.788 -1.739 -20.810 1.00 76.00 165 GLU A CA 1
ATOM 1284 C C . GLU A 1 165 ? 14.258 -0.464 -21.470 1.00 76.00 165 GLU A C 1
ATOM 1286 O O . GLU A 1 165 ? 14.012 -0.413 -22.676 1.00 76.00 165 GLU A O 1
ATOM 1291 N N . LEU A 1 166 ? 14.085 0.581 -20.666 1.00 70.50 166 LEU A N 1
ATOM 1292 C CA . LEU A 1 166 ? 13.760 1.929 -21.107 1.00 70.50 166 LEU A CA 1
ATOM 1293 C C . LEU A 1 166 ? 14.992 2.802 -20.885 1.00 70.50 166 LEU A C 1
ATOM 1295 O O . LEU A 1 166 ? 15.285 3.194 -19.756 1.00 70.50 166 LEU A O 1
ATOM 1299 N N . ILE A 1 167 ? 15.702 3.091 -21.974 1.00 66.06 167 ILE A N 1
ATOM 1300 C CA . ILE A 1 167 ? 16.898 3.936 -21.987 1.00 66.06 167 ILE A CA 1
ATOM 1301 C C . ILE A 1 167 ? 16.574 5.228 -22.742 1.00 66.06 167 ILE A C 1
ATOM 1303 O O . ILE A 1 167 ? 15.931 5.203 -23.792 1.00 66.06 167 ILE A O 1
ATOM 1307 N N . ALA A 1 168 ? 17.063 6.354 -22.222 1.00 53.47 168 ALA A N 1
ATOM 1308 C CA . ALA A 1 168 ? 16.830 7.725 -22.686 1.00 53.47 168 ALA A CA 1
ATOM 1309 C C . ALA A 1 168 ? 17.193 8.036 -24.163 1.00 53.47 168 ALA A C 1
ATOM 1311 O O . ALA A 1 168 ? 17.008 9.170 -24.600 1.00 53.47 168 ALA A O 1
ATOM 1312 N N . GLN A 1 169 ? 17.719 7.076 -24.935 1.00 50.25 169 GLN A N 1
ATOM 1313 C CA . GLN A 1 169 ? 18.184 7.277 -26.318 1.00 50.25 169 GLN A CA 1
ATOM 1314 C C . GLN A 1 169 ? 17.348 6.572 -27.398 1.00 50.25 169 GLN A C 1
ATOM 1316 O O . GLN A 1 169 ? 17.708 6.646 -28.572 1.00 50.25 169 GLN A O 1
ATOM 1321 N N . ALA A 1 170 ? 16.241 5.919 -27.040 1.00 51.50 170 ALA A N 1
ATOM 1322 C CA . ALA A 1 170 ? 15.360 5.299 -28.026 1.00 51.50 170 ALA A CA 1
ATOM 1323 C C . ALA A 1 170 ? 14.663 6.378 -28.884 1.00 51.50 170 ALA A C 1
ATOM 1325 O O . ALA A 1 170 ? 14.036 7.293 -28.344 1.00 51.50 170 ALA A O 1
ATOM 1326 N N . ASP A 1 171 ? 14.744 6.292 -30.219 1.00 57.78 171 ASP A N 1
ATOM 1327 C CA . ASP A 1 171 ? 13.959 7.159 -31.118 1.00 57.78 171 ASP A CA 1
ATOM 1328 C C . ASP A 1 171 ? 12.466 7.054 -30.731 1.00 57.78 171 ASP A C 1
ATOM 1330 O O . ASP A 1 171 ? 11.990 6.007 -30.289 1.00 57.78 171 ASP A O 1
ATOM 1334 N N . ARG A 1 172 ? 11.666 8.108 -30.925 1.00 57.56 172 ARG A N 1
ATOM 1335 C CA . ARG A 1 172 ? 10.225 8.128 -30.600 1.00 57.56 172 ARG A CA 1
ATOM 1336 C C . ARG A 1 172 ? 9.465 6.935 -31.207 1.00 57.56 172 ARG A C 1
ATOM 1338 O O . ARG A 1 172 ? 8.424 6.533 -30.687 1.00 57.56 172 ARG A O 1
ATOM 1345 N N . LYS A 1 173 ? 9.968 6.367 -32.308 1.00 59.56 173 LYS A N 1
ATOM 1346 C CA . LYS A 1 173 ? 9.465 5.121 -32.909 1.00 59.56 173 LYS A CA 1
ATOM 1347 C C . LYS A 1 173 ? 9.765 3.877 -32.071 1.00 59.56 173 LYS A C 1
ATOM 1349 O O . LYS A 1 173 ? 8.860 3.073 -31.871 1.00 59.56 173 LYS A O 1
ATOM 1354 N N . GLU A 1 174 ? 10.985 3.736 -31.564 1.00 58.84 174 GLU A N 1
ATOM 1355 C CA . GLU A 1 174 ? 11.374 2.658 -30.647 1.00 58.84 174 GLU A CA 1
ATOM 1356 C C . GLU A 1 174 ? 10.608 2.763 -29.324 1.00 58.84 174 GLU A C 1
ATOM 1358 O O . GLU A 1 174 ? 10.224 1.748 -28.758 1.00 58.84 174 GLU A O 1
ATOM 1363 N N . TYR A 1 175 ? 10.263 3.979 -28.891 1.00 58.78 175 TYR A N 1
ATOM 1364 C CA . TYR A 1 175 ? 9.382 4.214 -27.746 1.00 58.78 175 TYR A CA 1
ATOM 1365 C C . TYR A 1 175 ? 7.947 3.704 -27.956 1.00 58.78 175 TYR A C 1
ATOM 1367 O O . TYR A 1 175 ? 7.416 2.973 -27.118 1.00 58.78 175 TYR A O 1
ATOM 1375 N N . VAL A 1 176 ? 7.299 4.072 -29.069 1.00 62.59 176 VAL A N 1
ATOM 1376 C CA . VAL A 1 176 ? 5.947 3.573 -29.395 1.00 62.59 176 VAL A CA 1
ATOM 1377 C C . VAL A 1 176 ? 5.960 2.053 -29.514 1.00 62.59 176 VAL A C 1
ATOM 1379 O O . VAL A 1 176 ? 5.017 1.393 -29.075 1.00 62.59 176 VAL A O 1
ATOM 1382 N N . GLU A 1 177 ? 7.041 1.500 -30.056 1.00 65.94 177 GLU A N 1
ATOM 1383 C CA . GLU A 1 177 ? 7.226 0.062 -30.155 1.00 65.94 177 GLU A CA 1
ATOM 1384 C C . GLU A 1 177 ? 7.448 -0.589 -28.786 1.00 65.94 177 GLU A C 1
ATOM 1386 O O . GLU A 1 177 ? 6.783 -1.574 -28.491 1.00 65.94 177 GLU A O 1
ATOM 1391 N N . ALA A 1 178 ? 8.262 -0.015 -27.897 1.00 63.06 178 ALA A N 1
ATOM 1392 C CA . ALA A 1 178 ? 8.442 -0.501 -26.530 1.00 63.06 178 ALA A CA 1
ATOM 1393 C C . ALA A 1 178 ? 7.125 -0.459 -25.740 1.00 63.06 178 ALA A C 1
ATOM 1395 O O . ALA A 1 178 ? 6.764 -1.443 -25.103 1.00 63.06 178 ALA A O 1
ATOM 1396 N N . LEU A 1 179 ? 6.342 0.622 -25.844 1.00 63.84 179 LEU A N 1
ATOM 1397 C CA . LEU A 1 179 ? 4.994 0.693 -25.266 1.00 63.84 179 LEU A CA 1
ATOM 1398 C C . LEU A 1 179 ? 4.076 -0.395 -25.827 1.00 63.84 179 LEU A C 1
ATOM 1400 O O . LEU A 1 179 ? 3.321 -1.017 -25.077 1.00 63.84 179 LEU A O 1
ATOM 1404 N N . ARG A 1 180 ? 4.121 -0.620 -27.145 1.00 68.12 180 ARG A N 1
ATOM 1405 C CA . ARG A 1 180 ? 3.338 -1.661 -27.814 1.00 68.12 180 ARG A CA 1
ATOM 1406 C C . ARG A 1 180 ? 3.762 -3.044 -27.330 1.00 68.12 180 ARG A C 1
ATOM 1408 O O . ARG A 1 180 ? 2.889 -3.841 -27.016 1.00 68.12 180 ARG A O 1
ATOM 1415 N N . VAL A 1 181 ? 5.060 -3.305 -27.211 1.00 66.75 181 VAL A N 1
ATOM 1416 C CA . VAL A 1 181 ? 5.632 -4.566 -26.727 1.00 66.75 181 VAL A CA 1
ATOM 1417 C C . VAL A 1 181 ? 5.289 -4.792 -25.260 1.00 66.75 181 VAL A C 1
ATOM 1419 O O . VAL A 1 181 ? 4.796 -5.863 -24.942 1.00 66.75 181 VAL A O 1
ATOM 1422 N N . VAL A 1 182 ? 5.444 -3.798 -24.377 1.00 65.25 182 VAL A N 1
ATOM 1423 C CA . VAL A 1 182 ? 5.026 -3.890 -22.965 1.00 65.25 182 VAL A CA 1
ATOM 1424 C C . VAL A 1 182 ? 3.533 -4.192 -22.886 1.00 65.25 182 VAL A C 1
ATOM 1426 O O . VAL A 1 182 ? 3.113 -5.099 -22.173 1.00 65.25 182 VAL A O 1
ATOM 1429 N N . ARG A 1 183 ? 2.712 -3.461 -23.646 1.00 67.88 183 ARG A N 1
ATOM 1430 C CA . ARG A 1 183 ? 1.260 -3.644 -23.646 1.00 67.88 183 ARG A CA 1
ATOM 1431 C C . ARG A 1 183 ? 0.859 -5.020 -24.176 1.00 67.88 183 ARG A C 1
ATOM 1433 O O . ARG A 1 183 ? -0.011 -5.644 -23.581 1.00 67.88 183 ARG A O 1
ATOM 1440 N N . LEU A 1 184 ? 1.486 -5.495 -25.252 1.00 68.62 184 LEU A N 1
ATOM 1441 C CA . LEU A 1 184 ? 1.246 -6.825 -25.816 1.00 68.62 184 LEU A CA 1
ATOM 1442 C C . LEU A 1 184 ? 1.746 -7.930 -24.886 1.00 68.62 184 LEU A C 1
ATOM 1444 O O . LEU A 1 184 ? 0.986 -8.836 -24.595 1.00 68.62 184 LEU A O 1
ATOM 1448 N N . ALA A 1 185 ? 2.947 -7.814 -24.319 1.00 64.50 185 ALA A N 1
ATOM 1449 C CA . ALA A 1 185 ? 3.476 -8.768 -23.345 1.00 64.50 185 ALA A CA 1
ATOM 1450 C C . ALA A 1 185 ? 2.575 -8.880 -22.102 1.00 64.50 185 ALA A C 1
ATOM 1452 O O . ALA A 1 185 ? 2.335 -9.977 -21.601 1.00 64.50 185 ALA A O 1
ATOM 1453 N N . VAL A 1 186 ? 2.015 -7.762 -21.625 1.00 63.69 186 VAL A N 1
ATOM 1454 C CA . VAL A 1 186 ? 1.032 -7.766 -20.528 1.00 63.69 186 VAL A CA 1
ATOM 1455 C C . VAL A 1 186 ? -0.286 -8.425 -20.938 1.00 63.69 186 VAL A C 1
ATOM 1457 O O . VAL A 1 186 ? -0.861 -9.171 -20.144 1.00 63.69 186 VAL A O 1
ATOM 1460 N N . LEU A 1 187 ? -0.771 -8.155 -22.153 1.00 64.25 187 LEU A N 1
ATOM 1461 C CA . LEU A 1 187 ? -2.025 -8.710 -22.673 1.00 64.25 187 LEU A CA 1
ATOM 1462 C C . LEU A 1 187 ? -1.923 -10.213 -22.983 1.00 64.25 187 LEU A C 1
ATOM 1464 O O . LEU A 1 187 ? -2.864 -10.947 -22.689 1.00 64.25 187 LEU A O 1
ATOM 1468 N N . ASP A 1 188 ? -0.787 -10.667 -23.510 1.00 63.81 188 ASP A N 1
ATOM 1469 C CA . ASP A 1 188 ? -0.563 -12.046 -23.953 1.00 63.81 188 ASP A CA 1
ATOM 1470 C C . ASP A 1 188 ? -0.173 -12.984 -22.794 1.00 63.81 188 ASP A C 1
ATOM 1472 O O . ASP A 1 188 ? -0.363 -14.201 -22.886 1.00 63.81 188 ASP A O 1
ATOM 1476 N N . HIS A 1 189 ? 0.344 -12.450 -21.676 1.00 60.47 189 HIS A N 1
ATOM 1477 C CA . HIS A 1 189 ? 0.895 -13.262 -20.581 1.00 60.47 189 HIS A CA 1
ATOM 1478 C C . HIS A 1 189 ? 0.430 -12.919 -19.160 1.00 60.47 189 HIS A C 1
ATOM 1480 O O . HIS A 1 189 ? 1.024 -13.470 -18.232 1.00 60.47 189 HIS A O 1
ATOM 1486 N N . LEU A 1 190 ? -0.621 -12.097 -18.979 1.00 69.38 190 LEU A N 1
ATOM 1487 C CA . LEU A 1 190 ? -1.243 -11.708 -17.690 1.00 69.38 190 LEU A CA 1
ATOM 1488 C C . LEU A 1 190 ? -0.325 -11.953 -16.476 1.00 69.38 190 LEU A C 1
ATOM 1490 O O . LEU A 1 190 ? -0.556 -12.889 -15.702 1.00 69.38 190 LEU A O 1
ATOM 1494 N N . PRO A 1 191 ? 0.772 -11.188 -16.343 1.00 84.25 191 PRO A N 1
ATOM 1495 C CA . PRO A 1 191 ? 1.659 -11.345 -15.206 1.00 84.25 191 PRO A CA 1
ATOM 1496 C C . PRO A 1 191 ? 0.901 -11.031 -13.908 1.00 84.25 191 PRO A C 1
ATOM 1498 O O . PRO A 1 191 ? -0.088 -10.285 -13.890 1.00 84.25 191 PRO A O 1
ATOM 1501 N N . ASP A 1 192 ? 1.379 -11.578 -12.796 1.00 87.94 192 ASP A N 1
ATOM 1502 C CA . ASP A 1 192 ? 0.856 -11.213 -11.480 1.00 87.94 192 ASP A CA 1
ATOM 1503 C C . ASP A 1 192 ? 1.214 -9.757 -11.151 1.00 87.94 192 ASP A C 1
ATOM 1505 O O . ASP A 1 192 ? 0.417 -9.033 -10.548 1.00 87.94 192 ASP A O 1
ATOM 1509 N N . ALA A 1 193 ? 2.374 -9.288 -11.615 1.00 88.56 193 ALA A N 1
ATOM 1510 C CA . ALA A 1 193 ? 2.764 -7.886 -11.546 1.00 88.56 193 ALA A CA 1
ATOM 1511 C C . ALA A 1 193 ? 3.768 -7.497 -12.642 1.00 88.56 193 ALA A C 1
ATOM 1513 O O . ALA A 1 193 ? 4.396 -8.348 -13.265 1.00 88.56 193 ALA A O 1
ATOM 1514 N N . ILE A 1 194 ? 3.965 -6.194 -12.836 1.00 86.31 194 ILE A N 1
ATOM 1515 C CA . ILE A 1 194 ? 5.198 -5.654 -13.419 1.00 86.31 194 ILE A CA 1
ATOM 1516 C C . ILE A 1 194 ? 6.060 -5.107 -12.291 1.00 86.31 194 ILE A C 1
ATOM 1518 O O . ILE A 1 194 ? 5.602 -4.261 -11.520 1.00 86.31 194 ILE A O 1
ATOM 1522 N N . ARG A 1 195 ? 7.314 -5.554 -12.244 1.00 87.12 195 ARG A N 1
ATOM 1523 C CA . ARG A 1 195 ? 8.384 -4.945 -11.458 1.00 87.12 195 ARG A CA 1
ATOM 1524 C C . ARG A 1 195 ? 9.075 -3.874 -12.290 1.00 87.12 195 ARG A C 1
ATOM 1526 O O . ARG A 1 195 ? 9.450 -4.123 -13.428 1.00 87.12 195 ARG A O 1
ATOM 1533 N N . VAL A 1 196 ? 9.231 -2.691 -11.717 1.00 84.19 196 VAL A N 1
ATOM 1534 C CA . VAL A 1 196 ? 9.938 -1.553 -12.300 1.00 84.19 196 VAL A CA 1
ATOM 1535 C C . VAL A 1 196 ? 11.163 -1.283 -11.441 1.00 84.19 196 VAL A C 1
ATOM 1537 O O . VAL A 1 196 ? 11.014 -0.920 -10.274 1.00 84.19 196 VAL A O 1
ATOM 1540 N N . THR A 1 197 ? 12.350 -1.434 -12.017 1.00 84.50 197 THR A N 1
ATOM 1541 C CA . THR A 1 197 ? 13.627 -1.123 -11.365 1.00 84.50 197 THR A CA 1
ATOM 1542 C C . THR A 1 197 ? 14.232 0.111 -12.021 1.00 84.50 197 THR A C 1
ATOM 1544 O O . THR A 1 197 ? 14.496 0.087 -13.217 1.00 84.50 197 THR A O 1
ATOM 1547 N N . GLY A 1 198 ? 14.437 1.187 -11.266 1.00 80.94 198 GLY A N 1
ATOM 1548 C CA . GLY A 1 198 ? 15.164 2.372 -11.716 1.00 80.94 198 GLY A CA 1
ATOM 1549 C C . GLY A 1 198 ? 16.647 2.258 -11.382 1.00 80.94 198 GLY A C 1
ATOM 1550 O O . GLY A 1 198 ? 16.997 1.973 -10.237 1.00 80.94 198 GLY A O 1
ATOM 1551 N N . LEU A 1 199 ? 17.496 2.483 -12.376 1.00 81.88 199 LEU A N 1
ATOM 1552 C CA . LEU A 1 199 ? 18.945 2.572 -12.271 1.00 81.88 199 LEU A CA 1
ATOM 1553 C C . LEU A 1 199 ? 19.342 4.019 -12.567 1.00 81.88 199 LEU A C 1
ATOM 1555 O O . LEU A 1 199 ? 19.064 4.528 -13.653 1.00 81.88 199 LEU A O 1
ATOM 1559 N N . PHE A 1 200 ? 19.956 4.673 -11.587 1.00 76.19 200 PHE A N 1
ATOM 1560 C CA . PHE A 1 200 ? 20.266 6.096 -11.649 1.00 76.19 200 PHE A CA 1
ATOM 1561 C C . PHE A 1 200 ? 21.758 6.319 -11.906 1.00 76.19 200 PHE A C 1
ATOM 1563 O O . PHE A 1 200 ? 22.606 5.844 -11.146 1.00 76.19 200 PHE A O 1
ATOM 1570 N N . ASP A 1 201 ? 22.083 7.116 -12.922 1.00 69.12 201 ASP A N 1
ATOM 1571 C CA . ASP A 1 201 ? 23.472 7.422 -13.305 1.00 69.12 201 ASP A CA 1
ATOM 1572 C C . ASP A 1 201 ? 24.216 8.254 -12.247 1.00 69.12 201 ASP A C 1
ATOM 1574 O O . ASP A 1 201 ? 25.445 8.270 -12.174 1.00 69.12 201 ASP A O 1
ATOM 1578 N N . ASN A 1 202 ? 23.467 8.942 -11.385 1.00 69.69 202 ASN A N 1
ATOM 1579 C CA . ASN A 1 202 ? 23.994 9.810 -10.333 1.00 69.69 202 ASN A CA 1
ATOM 1580 C C . ASN A 1 202 ? 24.497 9.056 -9.083 1.00 69.69 202 ASN A C 1
ATOM 1582 O O . ASN A 1 202 ? 24.865 9.699 -8.099 1.00 69.69 202 ASN A O 1
ATOM 1586 N N . GLY A 1 203 ? 24.494 7.718 -9.101 1.00 63.09 203 GLY A N 1
ATOM 1587 C CA . GLY A 1 203 ? 24.932 6.881 -7.982 1.00 63.09 203 GLY A CA 1
ATOM 1588 C C . GLY A 1 203 ? 23.940 6.803 -6.817 1.00 63.09 203 GLY A C 1
ATOM 1589 O O . GLY A 1 203 ? 24.319 6.363 -5.732 1.00 63.09 203 GLY A O 1
ATOM 1590 N N . SER A 1 204 ? 22.691 7.239 -7.009 1.00 67.06 204 SER A N 1
ATOM 1591 C CA . SER A 1 204 ? 21.626 7.015 -6.027 1.00 67.06 204 SER A CA 1
ATOM 1592 C C . SER A 1 204 ? 21.180 5.550 -5.988 1.00 67.06 204 SER A C 1
ATOM 1594 O O . SER A 1 204 ? 21.388 4.782 -6.929 1.00 67.06 204 SER A O 1
ATOM 1596 N N . GLU A 1 205 ? 20.601 5.148 -4.854 1.00 63.12 205 GLU A N 1
ATOM 1597 C CA . GLU A 1 205 ? 20.091 3.790 -4.665 1.00 63.12 205 GLU A CA 1
ATOM 1598 C C . GLU A 1 205 ? 19.003 3.453 -5.696 1.00 63.12 205 GLU A C 1
ATOM 1600 O O . GLU A 1 205 ? 18.196 4.320 -6.046 1.00 63.12 205 GLU A O 1
ATOM 1605 N N . PRO A 1 206 ? 18.953 2.197 -6.177 1.00 70.81 206 PRO A N 1
ATOM 1606 C CA . PRO A 1 206 ? 17.992 1.797 -7.189 1.00 70.81 206 PRO A CA 1
ATOM 1607 C C . PRO A 1 206 ? 16.558 1.953 -6.678 1.00 70.81 206 PRO A C 1
ATOM 1609 O O . PRO A 1 206 ? 16.222 1.592 -5.550 1.00 70.81 206 PRO A O 1
ATOM 1612 N N . PHE A 1 207 ? 15.690 2.468 -7.543 1.00 75.44 207 PHE A N 1
ATOM 1613 C CA . PHE A 1 207 ? 14.264 2.581 -7.264 1.00 75.44 207 PHE A CA 1
ATOM 1614 C C . PHE A 1 207 ? 13.584 1.256 -7.580 1.00 75.44 207 PHE A C 1
ATOM 1616 O O . PHE A 1 207 ? 13.889 0.633 -8.594 1.00 75.44 207 PHE A O 1
ATOM 1623 N N . LEU A 1 208 ? 12.619 0.849 -6.762 1.00 78.12 208 LEU A N 1
ATOM 1624 C CA . LEU A 1 208 ? 11.833 -0.348 -7.018 1.00 78.12 208 LEU A CA 1
ATOM 1625 C C . LEU A 1 208 ? 10.344 -0.060 -6.871 1.00 78.12 208 LEU A C 1
ATOM 1627 O O . LEU A 1 208 ? 9.922 0.568 -5.901 1.00 78.12 208 LEU A O 1
ATOM 1631 N N . SER A 1 209 ? 9.552 -0.545 -7.827 1.00 84.38 209 SER A N 1
ATOM 1632 C CA . SER A 1 209 ? 8.096 -0.492 -7.764 1.00 84.38 209 SER A CA 1
ATOM 1633 C C . SER A 1 209 ? 7.439 -1.728 -8.367 1.00 84.38 209 SER A C 1
ATOM 1635 O O . SER A 1 209 ? 7.929 -2.277 -9.346 1.00 84.38 209 SER A O 1
ATOM 1637 N N . HIS A 1 210 ? 6.292 -2.133 -7.836 1.00 86.75 210 HIS A N 1
ATOM 1638 C CA . HIS A 1 210 ? 5.504 -3.261 -8.315 1.00 86.75 210 HIS A CA 1
ATOM 1639 C C . HIS A 1 210 ? 4.079 -2.807 -8.604 1.00 86.75 210 HIS A C 1
ATOM 1641 O O . HIS A 1 210 ? 3.421 -2.217 -7.747 1.00 86.75 210 HIS A O 1
ATOM 1647 N N . TRP A 1 211 ? 3.598 -3.119 -9.804 1.00 88.44 211 TRP A N 1
ATOM 1648 C CA . TRP A 1 211 ? 2.248 -2.814 -10.266 1.00 88.44 211 TRP A CA 1
ATOM 1649 C C . TRP A 1 211 ? 1.501 -4.118 -10.525 1.00 88.44 211 TRP A C 1
ATOM 1651 O O . TRP A 1 211 ? 1.838 -4.858 -11.446 1.00 88.44 211 TRP A O 1
ATOM 1661 N N . PHE A 1 212 ? 0.492 -4.414 -9.711 1.00 88.06 212 PHE A N 1
ATOM 1662 C CA . PHE A 1 212 ? -0.134 -5.732 -9.648 1.00 88.06 212 PHE A CA 1
ATOM 1663 C C . PHE A 1 212 ? -1.363 -5.847 -10.545 1.00 88.06 212 PHE A C 1
ATOM 1665 O O . PHE A 1 212 ? -2.172 -4.921 -10.645 1.00 88.06 212 PHE A O 1
ATOM 1672 N N . SER A 1 213 ? -1.547 -7.006 -11.171 1.00 88.38 213 SER A N 1
ATOM 1673 C CA . SER A 1 213 ? -2.836 -7.382 -11.749 1.00 88.38 213 SER A CA 1
ATOM 1674 C C . SER A 1 213 ? -3.807 -7.799 -10.639 1.00 88.38 213 SER A C 1
ATOM 1676 O O . SER A 1 213 ? -3.398 -8.117 -9.524 1.00 88.38 213 SER A O 1
ATOM 1678 N N . GLU A 1 214 ? -5.114 -7.820 -10.917 1.00 87.19 214 GLU A N 1
ATOM 1679 C CA . GLU A 1 214 ? -6.082 -8.295 -9.915 1.00 87.19 214 GLU A CA 1
ATOM 1680 C C . GLU A 1 214 ? -5.819 -9.759 -9.520 1.00 87.19 214 GLU A C 1
ATOM 1682 O O . GLU A 1 214 ? -5.964 -10.122 -8.354 1.00 87.19 214 GLU A O 1
ATOM 1687 N N . TRP A 1 215 ? -5.388 -10.583 -10.481 1.00 86.50 215 TRP A N 1
ATOM 1688 C CA . TRP A 1 215 ? -4.999 -11.971 -10.241 1.00 86.50 215 TRP A CA 1
ATOM 1689 C C . TRP A 1 215 ? -3.771 -12.063 -9.329 1.00 86.50 215 TRP A C 1
ATOM 1691 O O . TRP A 1 215 ? -3.817 -12.758 -8.316 1.00 86.50 215 TRP A O 1
ATOM 1701 N N . GLY A 1 216 ? -2.731 -11.272 -9.604 1.00 87.69 216 GLY A N 1
ATOM 1702 C CA . GLY A 1 216 ? -1.525 -11.250 -8.780 1.00 87.69 216 GLY A CA 1
ATOM 1703 C C . GLY A 1 216 ? -1.761 -10.770 -7.357 1.00 87.69 216 GLY A C 1
ATOM 1704 O O . GLY A 1 216 ? -1.209 -11.343 -6.420 1.00 87.69 216 GLY A O 1
ATOM 1705 N N . VAL A 1 217 ? -2.643 -9.783 -7.167 1.00 87.25 217 VAL A N 1
ATOM 1706 C CA . VAL A 1 217 ? -3.095 -9.390 -5.826 1.00 87.25 217 VAL A CA 1
ATOM 1707 C C . VAL A 1 217 ? -3.772 -10.574 -5.132 1.00 87.25 217 VAL A C 1
ATOM 1709 O O . VAL A 1 217 ? -3.415 -10.910 -4.008 1.00 87.25 217 VAL A O 1
ATOM 1712 N N . ARG A 1 218 ? -4.717 -11.258 -5.783 1.00 86.25 218 ARG A N 1
ATOM 1713 C CA . ARG A 1 218 ? -5.397 -12.412 -5.171 1.00 86.25 218 ARG A CA 1
ATOM 1714 C C . ARG A 1 218 ? -4.417 -13.529 -4.792 1.00 86.25 218 ARG A C 1
ATOM 1716 O O . ARG A 1 218 ? -4.539 -14.063 -3.692 1.00 86.25 218 ARG A O 1
ATOM 1723 N N . ASN A 1 219 ? -3.429 -13.826 -5.636 1.00 85.62 219 ASN A N 1
ATOM 1724 C CA . ASN A 1 219 ? -2.408 -14.843 -5.361 1.00 85.62 219 ASN A CA 1
ATOM 1725 C C . ASN A 1 219 ? -1.504 -14.457 -4.185 1.00 85.62 219 ASN A C 1
ATOM 1727 O O . ASN A 1 219 ? -1.340 -15.241 -3.250 1.00 85.62 219 ASN A O 1
ATOM 1731 N N . LEU A 1 220 ? -0.966 -13.232 -4.195 1.00 85.62 220 LEU A N 1
ATOM 1732 C CA . LEU A 1 220 ? -0.094 -12.733 -3.131 1.00 85.62 220 LEU A CA 1
ATOM 1733 C C . LEU A 1 220 ? -0.806 -12.750 -1.772 1.00 85.62 220 LEU A C 1
ATOM 1735 O O . LEU A 1 220 ? -0.237 -13.174 -0.763 1.00 85.62 220 LEU A O 1
ATOM 1739 N N . PHE A 1 221 ? -2.065 -12.312 -1.747 1.00 85.25 221 PHE A N 1
ATOM 1740 C CA . PHE A 1 221 ? -2.857 -12.290 -0.525 1.00 85.25 221 PHE A CA 1
ATOM 1741 C C . PHE A 1 221 ? -3.256 -13.698 -0.080 1.00 85.25 221 PHE A C 1
ATOM 1743 O O . PHE A 1 221 ? -3.121 -13.998 1.101 1.00 85.25 221 PHE A O 1
ATOM 1750 N N . GLY A 1 222 ? -3.653 -14.584 -0.998 1.00 82.00 222 GLY A N 1
ATOM 1751 C CA . GLY A 1 222 ? -3.958 -15.981 -0.675 1.00 82.00 222 GLY A CA 1
ATOM 1752 C C . GLY A 1 222 ? -2.769 -16.745 -0.079 1.00 82.00 222 GLY A C 1
ATOM 1753 O O . GLY A 1 222 ? -2.957 -17.595 0.785 1.00 82.00 222 GLY A O 1
ATOM 1754 N N . ALA A 1 223 ? -1.538 -16.410 -0.475 1.00 82.81 223 ALA A N 1
ATOM 1755 C CA . ALA A 1 223 ? -0.326 -17.000 0.102 1.00 82.81 223 ALA A CA 1
ATOM 1756 C C . ALA A 1 223 ? 0.099 -16.387 1.450 1.00 82.81 223 ALA A C 1
ATOM 1758 O O . ALA A 1 223 ? 0.887 -16.990 2.192 1.00 82.81 223 ALA A O 1
ATOM 1759 N N . SER A 1 224 ? -0.393 -15.185 1.763 1.00 85.19 224 SER A N 1
ATOM 1760 C CA . SER A 1 224 ? 0.034 -14.411 2.935 1.00 85.19 224 SER A CA 1
ATOM 1761 C C . SER A 1 224 ? -0.991 -14.394 4.070 1.00 85.19 224 SER A C 1
ATOM 1763 O O . SER A 1 224 ? -0.597 -14.277 5.228 1.00 85.19 224 SER A O 1
ATOM 1765 N N . PH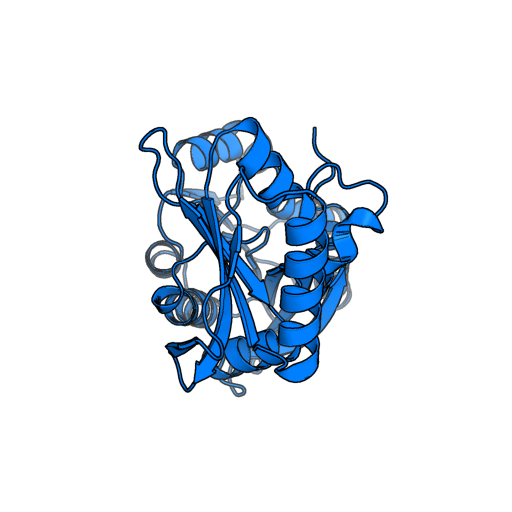E A 1 225 ? -2.278 -14.544 3.748 1.00 84.31 225 PHE A N 1
ATOM 1766 C CA . PHE A 1 225 ? -3.398 -14.531 4.686 1.00 84.31 225 PHE A CA 1
ATOM 1767 C C . PHE A 1 225 ? -4.131 -15.876 4.633 1.00 84.31 225 PHE A C 1
ATOM 1769 O O . PHE A 1 225 ? -4.860 -16.134 3.672 1.00 84.31 225 PHE A O 1
ATOM 1776 N N . PRO A 1 226 ? -3.959 -16.749 5.642 1.00 83.19 226 PRO A N 1
ATOM 1777 C CA . PRO A 1 226 ? -4.715 -17.992 5.722 1.00 83.19 226 PRO A CA 1
ATOM 1778 C C . PRO A 1 226 ? -6.221 -17.706 5.780 1.00 83.19 226 PRO A C 1
ATOM 1780 O O . PRO A 1 226 ? -6.671 -16.888 6.589 1.00 83.19 226 PRO A O 1
ATOM 1783 N N . ALA A 1 227 ? -7.003 -18.391 4.941 1.00 81.38 227 ALA A N 1
ATOM 1784 C CA . ALA A 1 227 ? -8.436 -18.133 4.773 1.00 81.38 227 ALA A CA 1
ATOM 1785 C C . ALA A 1 227 ? -9.245 -18.345 6.064 1.00 81.38 227 ALA A C 1
ATOM 1787 O O . ALA A 1 227 ? -10.296 -17.738 6.250 1.00 81.38 227 ALA A O 1
ATOM 1788 N N . GLU A 1 228 ? -8.750 -19.186 6.971 1.00 80.44 228 GLU A N 1
ATOM 1789 C CA . GLU A 1 228 ? -9.318 -19.434 8.294 1.00 80.44 228 GLU A CA 1
ATOM 1790 C C . GLU A 1 228 ? -9.098 -18.289 9.302 1.00 80.44 228 GLU A C 1
ATOM 1792 O O . GLU A 1 228 ? -9.745 -18.267 10.351 1.00 80.44 228 GLU A O 1
ATOM 1797 N N . ARG A 1 229 ? -8.203 -17.334 9.014 1.00 80.44 229 ARG A N 1
ATOM 1798 C CA . ARG A 1 229 ? -7.871 -16.219 9.919 1.00 80.44 229 ARG A CA 1
ATOM 1799 C C . ARG A 1 229 ? -8.428 -14.897 9.444 1.00 80.44 229 ARG A C 1
ATOM 1801 O O . ARG A 1 229 ? -9.058 -14.188 10.228 1.00 80.44 229 ARG A O 1
ATOM 1808 N N . ILE A 1 230 ? -8.204 -14.582 8.174 1.00 81.06 230 ILE A N 1
ATOM 1809 C CA . ILE A 1 230 ? -8.531 -13.289 7.588 1.00 81.06 230 ILE A CA 1
ATOM 1810 C C . ILE A 1 230 ? -9.264 -13.512 6.266 1.00 81.06 230 ILE A C 1
ATOM 1812 O O . ILE A 1 230 ? -8.816 -14.261 5.401 1.00 81.06 230 ILE A O 1
ATOM 1816 N N . HIS A 1 231 ? -10.404 -12.841 6.110 1.00 85.62 231 HIS A N 1
ATOM 1817 C CA . HIS A 1 231 ? -11.228 -12.900 4.912 1.00 85.62 231 HIS A CA 1
ATOM 1818 C C . HIS A 1 231 ? -11.079 -11.622 4.091 1.00 85.62 231 HIS A C 1
ATOM 1820 O O . HIS A 1 231 ? -11.243 -10.519 4.614 1.00 85.62 231 HIS A O 1
ATOM 1826 N N . LEU A 1 232 ? -10.820 -11.762 2.788 1.00 85.19 232 LEU A N 1
ATOM 1827 C CA . LEU A 1 232 ? -10.878 -10.643 1.852 1.00 85.19 232 LEU A CA 1
ATOM 1828 C C . LEU A 1 232 ? -12.341 -10.231 1.638 1.00 85.19 232 LEU A C 1
ATOM 1830 O O . LEU A 1 232 ? -13.072 -10.880 0.897 1.00 85.19 232 LEU A O 1
ATOM 1834 N N . MET A 1 233 ? -12.749 -9.128 2.261 1.00 86.56 233 MET A N 1
ATOM 1835 C CA . MET A 1 233 ? -14.119 -8.615 2.196 1.00 86.56 233 MET A CA 1
ATOM 1836 C C . MET A 1 233 ? -14.403 -7.890 0.884 1.00 86.56 233 MET A C 1
ATOM 1838 O O . MET A 1 233 ? -15.498 -7.985 0.332 1.00 86.56 233 MET A O 1
ATOM 1842 N N . SER A 1 234 ? -13.437 -7.106 0.405 1.00 87.75 234 SER A N 1
ATOM 1843 C CA . SER A 1 234 ? -13.609 -6.283 -0.788 1.00 87.75 234 SER A CA 1
ATOM 1844 C C . SER A 1 234 ? -12.273 -5.949 -1.438 1.00 87.75 234 SER A C 1
ATOM 1846 O O . SER A 1 234 ? -11.271 -5.747 -0.752 1.00 87.75 234 SER A O 1
ATOM 1848 N N . LEU A 1 235 ? -12.287 -5.856 -2.767 1.00 89.38 235 LEU A N 1
ATOM 1849 C CA . LEU A 1 235 ? -11.203 -5.348 -3.602 1.00 89.38 235 LEU A CA 1
ATOM 1850 C C . LEU A 1 235 ? -11.811 -4.292 -4.522 1.00 89.38 235 LEU A C 1
ATOM 1852 O O . LEU A 1 235 ? -12.584 -4.615 -5.424 1.00 89.38 235 LEU A O 1
ATOM 1856 N N . VAL A 1 236 ? -11.480 -3.025 -4.280 1.00 90.75 236 VAL A N 1
ATOM 1857 C CA . VAL A 1 236 ? -12.049 -1.894 -5.019 1.00 90.75 236 VAL A CA 1
ATOM 1858 C C . VAL A 1 236 ? -10.973 -1.261 -5.883 1.00 90.75 236 VAL A C 1
ATOM 1860 O O . VAL A 1 236 ? -9.858 -0.996 -5.432 1.00 90.75 236 VAL A O 1
ATOM 1863 N N . ARG A 1 237 ? -11.314 -1.020 -7.149 1.00 88.00 237 ARG A N 1
ATOM 1864 C CA . ARG A 1 237 ? -10.433 -0.347 -8.104 1.00 88.00 237 ARG A CA 1
ATOM 1865 C C . ARG A 1 237 ? -10.522 1.162 -7.904 1.00 88.00 237 ARG A C 1
ATOM 1867 O O . ARG A 1 237 ? -11.615 1.709 -7.793 1.00 88.00 237 ARG A O 1
ATOM 1874 N N . CYS A 1 238 ? -9.381 1.829 -7.927 1.00 81.31 238 CYS A N 1
ATOM 1875 C CA . CYS A 1 238 ? -9.285 3.279 -8.043 1.00 81.31 238 CYS A CA 1
ATOM 1876 C C . CYS A 1 238 ? -8.369 3.625 -9.226 1.00 81.31 238 CYS A C 1
ATOM 1878 O O . CYS A 1 238 ? -7.789 2.716 -9.836 1.00 81.31 238 CYS A O 1
ATOM 1880 N N . PRO A 1 239 ? -8.253 4.909 -9.606 1.00 77.69 239 PRO A N 1
ATOM 1881 C CA . PRO A 1 239 ? -7.503 5.278 -10.797 1.00 77.69 239 PRO A CA 1
ATOM 1882 C C . PRO A 1 239 ? -6.076 4.707 -10.829 1.00 77.69 239 PRO A C 1
ATOM 1884 O O . PRO A 1 239 ? -5.733 4.068 -11.823 1.00 77.69 239 PRO A O 1
ATOM 1887 N N . LYS A 1 240 ? -5.295 4.822 -9.740 1.00 77.44 240 LYS A N 1
ATOM 1888 C CA . LYS A 1 240 ? -3.893 4.356 -9.671 1.00 77.44 240 LYS A CA 1
ATOM 1889 C C . LYS A 1 240 ? -3.710 2.957 -9.077 1.00 77.44 240 LYS A C 1
ATOM 1891 O O . LYS A 1 240 ? -2.726 2.279 -9.380 1.00 77.44 240 LYS A O 1
ATOM 1896 N N . GLY A 1 241 ? -4.651 2.499 -8.259 1.00 83.44 241 GLY A N 1
ATOM 1897 C CA . GLY A 1 241 ? -4.451 1.307 -7.445 1.00 83.44 241 GLY A CA 1
ATOM 1898 C C . GLY A 1 241 ? -5.668 0.415 -7.246 1.00 83.44 241 GLY A C 1
ATOM 1899 O O . GLY A 1 241 ? -6.744 0.597 -7.824 1.00 83.44 241 GLY A O 1
ATOM 1900 N N . PHE A 1 242 ? -5.474 -0.556 -6.367 1.00 86.75 242 PHE A N 1
ATOM 1901 C CA . PHE A 1 242 ? -6.530 -1.280 -5.683 1.00 86.75 242 PHE A CA 1
ATOM 1902 C C . PHE A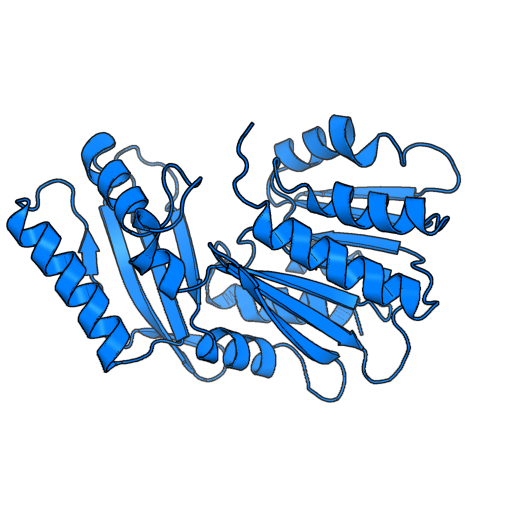 1 242 ? -6.460 -0.959 -4.195 1.00 86.75 242 PHE A C 1
ATOM 1904 O O . PHE A 1 242 ? -5.368 -0.827 -3.642 1.00 86.75 242 PHE A O 1
ATOM 1911 N N . VAL A 1 243 ? -7.619 -0.889 -3.547 1.00 89.19 243 VAL A N 1
ATOM 1912 C CA . VAL A 1 243 ? -7.706 -0.892 -2.087 1.00 89.19 243 VAL A CA 1
ATOM 1913 C C . VAL A 1 243 ? -8.473 -2.133 -1.658 1.00 89.19 243 VAL A C 1
ATOM 1915 O O . VAL A 1 243 ? -9.584 -2.392 -2.128 1.00 89.19 243 VAL A O 1
ATOM 1918 N N . LEU A 1 244 ? -7.847 -2.910 -0.785 1.00 90.75 244 LEU A N 1
ATOM 1919 C CA . LEU A 1 244 ? -8.368 -4.146 -0.231 1.00 90.75 244 LEU A CA 1
ATOM 1920 C C . LEU A 1 244 ? -8.809 -3.913 1.205 1.00 90.75 244 LEU A C 1
ATOM 1922 O O . LEU A 1 244 ? -8.135 -3.202 1.948 1.00 90.75 244 LEU A O 1
ATOM 1926 N N . CYS A 1 245 ? -9.911 -4.543 1.592 1.00 93.06 245 CYS A N 1
ATOM 1927 C CA . CYS A 1 245 ? -10.368 -4.606 2.974 1.00 93.06 245 CYS A CA 1
ATOM 1928 C C . CYS A 1 245 ? -10.414 -6.064 3.407 1.00 93.06 245 CYS A C 1
ATOM 1930 O O . CYS A 1 245 ? -11.054 -6.883 2.740 1.00 93.06 245 CYS A O 1
ATOM 1932 N N . LEU A 1 246 ? -9.750 -6.376 4.514 1.00 92.81 246 LEU A N 1
ATOM 1933 C CA . LEU A 1 246 ? -9.743 -7.700 5.102 1.00 92.81 246 LEU A CA 1
ATOM 1934 C C . LEU A 1 246 ? -10.199 -7.642 6.554 1.00 92.81 246 LEU A C 1
ATOM 1936 O O . LEU A 1 246 ? -9.741 -6.788 7.314 1.00 92.81 246 LEU A O 1
ATOM 1940 N N . ASP A 1 247 ? -11.070 -8.571 6.930 1.00 94.00 247 ASP A N 1
ATOM 1941 C CA . ASP A 1 247 ? -11.579 -8.691 8.293 1.00 94.00 247 ASP A CA 1
ATOM 1942 C C . ASP A 1 247 ? -11.176 -10.035 8.917 1.00 94.00 247 ASP A C 1
ATOM 1944 O O . ASP A 1 247 ? -11.080 -11.045 8.210 1.00 94.00 247 ASP A O 1
ATOM 1948 N N . PRO A 1 248 ? -10.964 -10.077 10.242 1.00 92.12 248 PRO A N 1
ATOM 1949 C CA . PRO A 1 248 ? -10.758 -11.323 10.963 1.00 92.12 248 PRO A CA 1
ATOM 1950 C C . PRO A 1 248 ? -12.015 -12.205 10.904 1.00 92.12 248 PRO A C 1
ATOM 1952 O O . PRO A 1 248 ? -13.135 -11.730 11.082 1.00 92.12 248 PRO A O 1
ATOM 1955 N N . VAL A 1 249 ? -11.830 -13.510 10.691 1.00 88.31 249 VAL A N 1
ATOM 1956 C CA . VAL A 1 249 ? -12.933 -14.478 10.520 1.00 88.31 249 VAL A CA 1
ATOM 1957 C C . VAL A 1 249 ? -13.632 -14.794 11.843 1.00 88.31 249 VAL A C 1
ATOM 1959 O O . VAL A 1 249 ? -14.854 -14.903 11.905 1.00 88.31 249 VAL A O 1
ATOM 1962 N N . SER A 1 250 ? -12.855 -14.967 12.914 1.00 85.75 250 SER A N 1
ATOM 1963 C CA . SER A 1 250 ? -13.346 -15.560 14.169 1.00 85.75 250 SER A CA 1
ATOM 1964 C C . SER A 1 250 ? -13.882 -14.546 15.185 1.00 85.75 250 SER A C 1
ATOM 1966 O O . SER A 1 250 ? -14.384 -14.934 16.239 1.00 85.75 250 SER A O 1
ATOM 1968 N N . SER A 1 251 ? -13.763 -13.245 14.918 1.00 89.62 251 SER A N 1
ATOM 1969 C CA . SER A 1 251 ? -14.176 -12.204 15.862 1.00 89.62 251 SER A CA 1
ATOM 1970 C C . SER A 1 251 ? -14.387 -10.863 15.167 1.00 89.62 251 SER A C 1
ATOM 1972 O O . SER A 1 251 ? -13.668 -10.583 14.214 1.00 89.62 251 SER A O 1
ATOM 1974 N N . PRO A 1 252 ? -15.263 -9.984 15.684 1.00 93.00 252 PRO A N 1
ATOM 1975 C CA . PRO A 1 252 ? -15.334 -8.602 15.227 1.00 93.00 252 PRO A CA 1
ATOM 1976 C C . PRO A 1 252 ? -13.982 -7.887 15.382 1.00 93.00 252 PRO A C 1
ATOM 1978 O O . PRO A 1 252 ? -13.317 -8.071 16.411 1.00 93.00 252 PRO A O 1
ATOM 1981 N N . PRO A 1 253 ? -13.572 -7.059 14.410 1.00 95.12 253 PRO A N 1
ATOM 1982 C CA . PRO A 1 253 ? -12.347 -6.286 14.529 1.00 95.12 253 PRO A CA 1
ATOM 1983 C C . PRO A 1 253 ? -12.472 -5.233 15.642 1.00 95.12 253 PRO A C 1
ATOM 1985 O O . PRO A 1 253 ? -13.500 -4.578 15.801 1.00 95.12 253 PRO A O 1
ATOM 1988 N N . LYS A 1 254 ? -11.394 -5.070 16.410 1.00 95.06 254 LYS A N 1
ATOM 1989 C CA . LYS A 1 254 ? -11.257 -4.128 17.535 1.00 95.06 254 LYS A CA 1
ATOM 1990 C C . LYS A 1 254 ? -10.281 -2.992 17.244 1.00 95.06 254 LYS A C 1
ATOM 1992 O O . LYS A 1 254 ? -9.962 -2.198 18.119 1.00 95.06 254 LYS A O 1
ATOM 1997 N N . GLY A 1 255 ? -9.801 -2.901 16.016 1.00 95.00 255 GLY A N 1
ATOM 1998 C CA . GLY A 1 255 ? -8.892 -1.857 15.575 1.00 95.00 255 GLY A CA 1
ATOM 1999 C C . GLY A 1 255 ? -8.782 -1.844 14.064 1.00 95.00 255 GLY A C 1
ATOM 2000 O O . GLY A 1 255 ? -9.359 -2.697 13.379 1.00 95.00 255 GLY A O 1
ATOM 2001 N N . ILE A 1 256 ? -8.051 -0.863 13.551 1.00 94.75 256 ILE A N 1
ATOM 2002 C CA . ILE A 1 256 ? -7.868 -0.658 12.113 1.00 94.75 256 ILE A CA 1
ATOM 2003 C C . ILE A 1 256 ? -6.375 -0.583 11.816 1.00 94.75 256 ILE A C 1
ATOM 2005 O O . ILE A 1 256 ? -5.661 0.215 12.420 1.00 94.75 256 ILE A O 1
ATOM 2009 N N . VAL A 1 257 ? -5.918 -1.394 10.866 1.00 93.31 257 VAL A N 1
ATOM 2010 C CA . VAL A 1 257 ? -4.568 -1.346 10.301 1.00 93.31 257 VAL A CA 1
ATOM 2011 C C . VAL A 1 257 ? -4.662 -0.808 8.883 1.00 93.31 257 VAL A C 1
ATOM 2013 O O . VAL A 1 257 ? -5.418 -1.339 8.073 1.00 93.31 257 VAL A O 1
ATOM 2016 N N . THR A 1 258 ? -3.880 0.214 8.559 1.00 90.94 258 THR A N 1
ATOM 2017 C CA . THR A 1 258 ? -3.762 0.743 7.198 1.00 90.94 258 THR A CA 1
ATOM 2018 C C . THR A 1 258 ? -2.344 0.591 6.679 1.00 90.94 258 THR A C 1
ATOM 2020 O O . THR A 1 258 ? -1.394 0.994 7.353 1.00 90.94 258 THR A O 1
ATOM 2023 N N . VAL A 1 259 ? -2.220 0.080 5.459 1.00 88.50 259 VAL A N 1
ATOM 2024 C CA . VAL A 1 259 ? -0.959 -0.040 4.722 1.00 88.50 259 VAL A CA 1
ATOM 2025 C C . VAL A 1 259 ? -1.191 0.470 3.303 1.00 88.50 259 VAL A C 1
ATOM 2027 O O . VAL A 1 259 ? -1.561 -0.302 2.420 1.00 88.50 259 VAL A O 1
ATOM 2030 N N . LEU A 1 260 ? -1.091 1.783 3.085 1.00 80.44 260 LEU A N 1
ATOM 2031 C CA . LEU A 1 260 ? -1.387 2.393 1.781 1.00 80.44 260 LEU A CA 1
ATOM 2032 C C . LEU A 1 260 ? -0.133 2.965 1.120 1.00 80.44 260 LEU A C 1
ATOM 2034 O O . LEU A 1 260 ? 0.955 2.948 1.676 1.00 80.44 260 LEU A O 1
ATOM 2038 N N . ASN A 1 261 ? -0.311 3.481 -0.096 1.00 63.34 261 ASN A N 1
ATOM 2039 C CA . ASN A 1 261 ? 0.710 4.184 -0.866 1.00 63.34 261 ASN A CA 1
ATOM 2040 C C . ASN A 1 261 ? 2.000 3.382 -1.108 1.00 63.34 261 ASN A C 1
ATOM 2042 O O . ASN A 1 261 ? 3.111 3.838 -0.843 1.00 63.34 261 ASN A O 1
ATOM 2046 N N . ASN A 1 262 ? 1.843 2.223 -1.752 1.00 59.59 262 ASN A N 1
ATOM 2047 C CA . ASN A 1 262 ? 2.939 1.501 -2.426 1.00 59.59 262 ASN A CA 1
ATOM 2048 C C . ASN A 1 262 ? 3.955 0.921 -1.476 1.00 59.59 262 ASN A C 1
ATOM 2050 O O . ASN A 1 262 ? 5.059 0.590 -1.883 1.00 59.59 262 ASN A O 1
ATOM 2054 N N . VAL A 1 263 ? 3.567 0.721 -0.232 1.00 60.84 263 VAL A N 1
ATOM 2055 C CA . VAL A 1 263 ? 4.359 -0.067 0.693 1.00 60.84 263 VAL A CA 1
ATOM 2056 C C . VAL A 1 263 ? 4.638 -1.445 0.093 1.00 60.84 263 VAL A C 1
ATOM 2058 O O . VAL A 1 263 ? 5.787 -1.827 -0.029 1.00 60.84 263 VAL A O 1
ATOM 2061 N N . LEU A 1 264 ? 3.622 -2.137 -0.431 1.00 67.94 264 LEU A N 1
ATOM 2062 C CA . LEU A 1 264 ? 3.830 -3.370 -1.212 1.00 67.94 264 LEU A CA 1
ATOM 2063 C C . LEU A 1 264 ? 4.266 -3.112 -2.660 1.00 67.94 264 LEU A C 1
ATOM 2065 O O . LEU A 1 264 ? 4.545 -4.037 -3.405 1.00 67.94 264 LEU A O 1
ATOM 2069 N N . GLY A 1 265 ? 4.251 -1.859 -3.104 1.00 58.88 265 GLY A N 1
ATOM 2070 C CA . GLY A 1 265 ? 4.830 -1.488 -4.388 1.00 58.88 265 GLY A CA 1
ATOM 2071 C C . GLY A 1 265 ? 6.352 -1.443 -4.297 1.00 58.88 265 GLY A C 1
ATOM 2072 O O . GLY A 1 265 ? 7.019 -1.884 -5.213 1.00 58.88 265 GLY A O 1
ATOM 2073 N N . ASN A 1 266 ? 6.909 -0.966 -3.190 1.00 66.00 266 ASN A N 1
ATOM 2074 C CA . ASN A 1 266 ? 8.308 -0.558 -3.094 1.00 66.00 266 ASN A CA 1
ATOM 2075 C C . ASN A 1 266 ? 9.117 -1.415 -2.106 1.00 66.00 266 ASN A C 1
ATOM 2077 O O . ASN A 1 266 ? 10.230 -1.049 -1.741 1.00 66.00 266 ASN A O 1
ATOM 2081 N N . VAL A 1 267 ? 8.556 -2.534 -1.652 1.00 67.81 267 VAL A N 1
ATOM 2082 C CA . VAL A 1 267 ? 9.264 -3.534 -0.848 1.00 67.81 267 VAL A CA 1
ATOM 2083 C C . VAL A 1 267 ? 9.957 -4.527 -1.782 1.00 67.81 267 VAL A C 1
ATOM 2085 O O . VAL A 1 267 ? 9.554 -4.720 -2.935 1.00 67.81 267 VAL A O 1
ATOM 2088 N N . LEU A 1 268 ? 11.049 -5.130 -1.313 1.00 70.44 268 LEU A N 1
ATOM 2089 C CA . LEU A 1 268 ? 11.744 -6.143 -2.092 1.00 70.44 268 LEU A CA 1
ATOM 2090 C C . LEU A 1 268 ? 10.817 -7.354 -2.300 1.00 70.44 268 LEU A C 1
ATOM 2092 O O . LEU A 1 268 ? 10.113 -7.757 -1.375 1.00 70.44 268 LEU A O 1
ATOM 2096 N N . PRO A 1 269 ? 10.830 -7.996 -3.481 1.00 68.50 269 PRO A N 1
ATOM 2097 C CA . PRO A 1 269 ? 9.862 -9.037 -3.797 1.00 68.50 269 PRO A CA 1
ATOM 2098 C C . PRO A 1 269 ? 9.856 -10.192 -2.777 1.00 68.50 269 PRO A C 1
ATOM 2100 O O . PRO A 1 269 ? 8.799 -10.704 -2.420 1.00 68.50 269 PRO A O 1
ATOM 2103 N N . HIS A 1 270 ? 11.022 -10.576 -2.250 1.00 70.00 270 HIS A N 1
ATOM 2104 C CA . HIS A 1 270 ? 11.120 -11.634 -1.239 1.00 70.00 270 HIS A CA 1
ATOM 2105 C C . HIS A 1 270 ? 10.568 -11.224 0.138 1.00 70.00 270 HIS A C 1
ATOM 2107 O O . HIS A 1 270 ? 10.187 -12.087 0.920 1.00 70.00 270 HIS A O 1
ATOM 2113 N N . GLU A 1 271 ? 10.457 -9.926 0.422 1.00 76.06 271 GLU A N 1
ATOM 2114 C CA . GLU A 1 271 ? 9.962 -9.392 1.693 1.00 76.06 271 GLU A CA 1
ATOM 2115 C C . GLU A 1 271 ? 8.447 -9.121 1.683 1.00 76.06 271 GLU A C 1
ATOM 2117 O O . GLU A 1 271 ? 7.867 -8.852 2.739 1.00 76.06 271 GLU A O 1
ATOM 2122 N N . HIS A 1 272 ? 7.769 -9.197 0.527 1.00 81.19 272 HIS A N 1
ATOM 2123 C CA . HIS A 1 272 ? 6.318 -8.965 0.439 1.00 81.19 272 HIS A CA 1
ATOM 2124 C C . HIS A 1 272 ? 5.523 -9.942 1.298 1.00 81.19 272 HIS A C 1
ATOM 2126 O O . HIS A 1 272 ? 4.661 -9.527 2.074 1.00 81.19 272 HIS A O 1
ATOM 2132 N N . VAL A 1 273 ? 5.827 -11.235 1.178 1.00 82.38 273 VAL A N 1
ATOM 2133 C CA . VAL A 1 273 ? 5.137 -12.286 1.932 1.00 82.38 273 VAL A CA 1
ATOM 2134 C C . VAL A 1 273 ? 5.402 -12.124 3.425 1.00 82.38 273 VAL A C 1
ATOM 2136 O O . VAL A 1 273 ? 4.471 -12.208 4.221 1.00 82.38 273 VAL A O 1
ATOM 2139 N N . ASP A 1 274 ? 6.640 -11.833 3.820 1.00 81.75 274 ASP A N 1
ATOM 2140 C CA . ASP A 1 274 ? 6.994 -11.669 5.232 1.00 81.75 274 ASP A CA 1
ATOM 2141 C C . ASP A 1 274 ? 6.358 -10.422 5.846 1.00 81.75 274 ASP A C 1
ATOM 2143 O O . ASP A 1 274 ? 5.835 -10.481 6.963 1.00 81.75 274 ASP A O 1
ATOM 2147 N N . THR A 1 275 ? 6.305 -9.324 5.090 1.00 86.12 275 THR A N 1
ATOM 2148 C CA . THR A 1 275 ? 5.597 -8.097 5.469 1.00 86.12 275 THR A CA 1
ATOM 2149 C C . THR A 1 275 ? 4.105 -8.361 5.654 1.00 86.12 275 THR A C 1
ATOM 2151 O O . THR A 1 275 ? 3.541 -8.029 6.699 1.00 86.12 275 THR A O 1
ATOM 2154 N N . LEU A 1 276 ? 3.458 -9.020 4.689 1.00 88.25 276 LEU A N 1
ATOM 2155 C CA . LEU A 1 276 ? 2.036 -9.356 4.769 1.00 88.25 276 LEU A CA 1
ATOM 2156 C C . LEU A 1 276 ? 1.733 -10.354 5.894 1.00 88.25 276 LEU A C 1
ATOM 2158 O O . LEU A 1 276 ? 0.764 -10.166 6.623 1.00 88.25 276 LEU A O 1
ATOM 2162 N N . ARG A 1 277 ? 2.588 -11.356 6.119 1.00 87.56 277 ARG A N 1
ATOM 2163 C CA . ARG A 1 277 ? 2.472 -12.290 7.253 1.00 87.56 277 ARG A CA 1
ATOM 2164 C C . ARG A 1 277 ? 2.706 -11.615 8.599 1.00 87.56 277 ARG A C 1
ATOM 2166 O O . ARG A 1 277 ? 2.187 -12.068 9.618 1.00 87.56 277 ARG A O 1
ATOM 2173 N N . ALA A 1 278 ? 3.527 -10.571 8.662 1.00 89.06 278 ALA A N 1
ATOM 2174 C CA . ALA A 1 278 ? 3.674 -9.771 9.873 1.00 89.06 278 ALA A CA 1
ATOM 2175 C C . ALA A 1 278 ? 2.386 -8.980 10.163 1.00 89.06 278 ALA A C 1
ATOM 2177 O O . ALA A 1 278 ? 1.920 -8.967 11.304 1.00 89.06 278 ALA A O 1
ATOM 2178 N N . ILE A 1 279 ? 1.760 -8.420 9.122 1.00 90.56 279 ILE A N 1
ATOM 2179 C CA . ILE A 1 279 ? 0.453 -7.752 9.210 1.00 90.56 279 ILE A CA 1
ATOM 2180 C C . ILE A 1 279 ? -0.660 -8.744 9.597 1.00 90.56 279 ILE A C 1
ATOM 2182 O O . ILE A 1 279 ? -1.473 -8.426 10.463 1.00 90.56 279 ILE A O 1
ATOM 2186 N N . ASP A 1 280 ? -0.683 -9.954 9.032 1.00 89.62 280 ASP A N 1
ATOM 2187 C CA . ASP A 1 280 ? -1.607 -11.030 9.432 1.00 89.62 280 ASP A CA 1
ATOM 2188 C C . ASP A 1 280 ? -1.475 -11.345 10.926 1.00 89.62 280 ASP A C 1
ATOM 2190 O O . ASP A 1 280 ? -2.459 -11.328 11.665 1.00 89.62 280 ASP A O 1
ATOM 2194 N N . ARG A 1 281 ? -0.238 -11.561 11.393 1.00 88.44 281 ARG A N 1
ATOM 2195 C CA . ARG A 1 281 ? 0.051 -11.936 12.783 1.00 88.44 281 ARG A CA 1
ATOM 2196 C C . ARG A 1 281 ? -0.418 -10.904 13.794 1.00 88.44 281 ARG A C 1
ATOM 2198 O O . ARG A 1 281 ? -0.923 -11.301 14.841 1.00 88.44 281 ARG A O 1
ATOM 2205 N N . LEU A 1 282 ? -0.243 -9.613 13.516 1.00 90.31 282 LEU A N 1
ATOM 2206 C CA . LEU A 1 282 ? -0.706 -8.575 14.437 1.00 90.31 282 LEU A CA 1
ATOM 2207 C C . LEU A 1 282 ? -2.226 -8.381 14.362 1.00 90.31 282 LEU A C 1
ATOM 2209 O O . LEU A 1 282 ? -2.807 -7.949 15.351 1.00 90.31 282 LEU A O 1
ATOM 2213 N N . SER A 1 283 ? -2.865 -8.714 13.236 1.00 87.94 283 SER A N 1
ATOM 2214 C CA . SER A 1 283 ? -4.295 -8.461 12.978 1.00 87.94 283 SER A CA 1
ATOM 2215 C C . SER A 1 283 ? -5.214 -9.656 13.255 1.00 87.94 283 SER A C 1
ATOM 2217 O O . SER A 1 283 ? -6.430 -9.525 13.104 1.00 87.94 283 SER A O 1
ATOM 2219 N N . SER A 1 284 ? -4.638 -10.799 13.642 1.00 81.12 284 SER A N 1
ATOM 2220 C CA . SER A 1 284 ? -5.324 -12.065 13.949 1.00 81.12 284 SER A CA 1
ATOM 2221 C C . SER A 1 284 ? -5.451 -12.349 15.440 1.00 81.12 284 SER A C 1
ATOM 2223 O O . SER A 1 284 ? -4.844 -11.639 16.266 1.00 81.12 284 SER A O 1
#

Radius of gyration: 19.3 Å; chains: 1; bounding box: 47×40×60 Å

Secondary structure (DSSP, 8-state):
---TTHHHHHHHHHHHHHHHHTT---SEEEE-S--TT--HHHHHHHHHHHTT---SEEEEEES-HHHHHHHHHHTSGGGSSTT-EEEEEES-HHHHGGGSPP---EEEEEEEBHHHHHHGGG-TT-TT-SHHHHHHHHHHH--EEEEEEEEEETTEEEE-S--EEE-TT--HHHHHHHHHHHHHHHHHH--SEEEEEEE-TTSPPPEEEEEE-HHHHHHHHHHHS-TTTEEEEEEEE-SSEEEEEEEESSS---EEEEE-SSTTTSS-TTHHHHHHHHHHHHH-

Sequence (284 aa):
MTRDNAGELAIVESFCKDFTDRGWVADDIVTLGGATGCRDPLVVSDVLAKAKQKPKKIFFNDLSPAMVGMAQKTHLTRYQEPPHTVTAIAGPIHEIAQHIPRMPRRVIIGVYRLWALLESSLIEGYAYSGLEGYVRNAERLGDCFILEPIRFEGTQYVPVSPPIELIAQADRKEYVEALRVVRLAVLDHLPDAIRVTGLFDNGSEPFLSHWFSEWGVRNLFGASFPAERIHLMSLVRCPKGFVLCLDPVSSPPKGIVTVLNNVLGNVLPHEHVDTLRAIDRLSS

Organism: NCBI:txid1798505

Foldseek 3Di:
DACACVQVLVVLLVLLLVLVVVVAAALEEAEEADAPVNCNLVSSVVSCVVSVGDHQEYEEEHQDPVRLVVCVVPPCVVQPDPPHDYHGDHRDLLVVLVVFAAFAAKEKEKAFAQVLLLCVVVDPRDDAHHDVNVLVCLQPQQKKKKKFQWAQDQLDTDGPDDIQIRGNPDDVVVVVVSSVVVVVCCVVPVGQWIWIWIDGPVPDDIFIFIHGHPVNVVVLCCSQAPCQFKPFPDWDDDSGIIMTIIGGDPDRHRHYYYHHDGSVTGDDSNCSSSSSNSVSRRND

pLDDT: mean 79.17, std 12.71, range [34.25, 96.0]